Protein AF-A0A9N9P3X0-F1 (afdb_monomer_lite)

Radius of gyration: 49.64 Å; chains: 1; bounding box: 92×34×160 Å

Sequence (217 aa):
MTPPRKKYIFHVARTWDGKFKCPRCHFCFSKYDKLEKHVQEIHIVTKRGLSFRRQALYEKDRDNVSFKVKICSELDDITRKLKSAEEKYLPLLERGLPVSNDFRRCFNSILELKQSFEGFNQRQINQTESILYGKVATVKERAAAIIKSLQDEVTKLSIEIINNNKMIELLKKDHEALLENNDDYYVKRCRSLQRANYVLKQRNLELNEEIEDHTKQ

Secondary structure (DSSP, 8-state):
-PPP-------PPBPTTSPEEPSSSS-EESSHHHHHHHIIIIIIHHHHHHHHHHHHHHHHHHH-S-HHHHHHHHHHHHHHHHHHHHHHHHHHHTTT-THHHHHHHHHHHHHHHHHHHHHHHHHHHHHHHHHHHHHHHHHHHHHHHHHHHHHHHHHHHHHHHHHHHHHHHHHHHHHHHHHHHHHHHHHHHHHHHHHHHHHHHHHHHHHHHHHHHHHT-

Structure (mmCIF, N/CA/C/O backbone):
data_AF-A0A9N9P3X0-F1
#
_entry.id   AF-A0A9N9P3X0-F1
#
loop_
_atom_site.group_PDB
_atom_site.id
_atom_site.type_symbol
_atom_site.label_atom_id
_atom_site.label_alt_id
_atom_site.label_comp_id
_atom_site.label_asym_id
_atom_site.label_entity_id
_atom_site.label_seq_id
_atom_site.pdbx_PDB_ins_code
_atom_site.Cartn_x
_atom_site.Cartn_y
_atom_site.Cartn_z
_atom_site.occupancy
_atom_site.B_iso_or_equiv
_atom_site.auth_seq_id
_atom_site.auth_comp_id
_atom_site.auth_asym_id
_atom_site.auth_atom_id
_atom_site.pdbx_PDB_model_num
ATOM 1 N N . MET A 1 1 ? -43.835 -1.693 -6.797 1.00 35.72 1 MET A N 1
ATOM 2 C CA . MET A 1 1 ? -43.933 -0.397 -7.504 1.00 35.72 1 MET A CA 1
ATOM 3 C C . MET A 1 1 ? -42.562 0.264 -7.522 1.00 35.72 1 MET A C 1
ATOM 5 O O . MET A 1 1 ? -42.030 0.575 -6.464 1.00 35.72 1 MET A O 1
ATOM 9 N N . THR A 1 2 ? -41.949 0.413 -8.695 1.00 32.59 2 THR A N 1
ATOM 10 C CA . THR A 1 2 ? -40.705 1.180 -8.870 1.00 32.59 2 THR A CA 1
ATOM 11 C C . THR A 1 2 ? -41.005 2.677 -8.706 1.00 32.59 2 THR A C 1
ATOM 13 O O . THR A 1 2 ? -41.979 3.157 -9.286 1.00 32.59 2 THR A O 1
ATOM 16 N N . PRO A 1 3 ? -40.232 3.437 -7.906 1.00 37.53 3 PRO A N 1
ATOM 17 C CA . PRO A 1 3 ? -40.537 4.843 -7.663 1.00 37.53 3 PRO A CA 1
ATOM 18 C C . PRO A 1 3 ? -40.283 5.685 -8.927 1.00 37.53 3 PRO A C 1
ATOM 20 O O . PRO A 1 3 ? -39.370 5.371 -9.700 1.00 37.53 3 PRO A O 1
ATOM 23 N N . PRO A 1 4 ? -41.057 6.766 -9.147 1.00 37.41 4 PRO A N 1
ATOM 24 C CA . PRO A 1 4 ? -40.994 7.544 -10.376 1.00 37.41 4 PRO A CA 1
ATOM 25 C C . PRO A 1 4 ? -39.643 8.260 -10.474 1.00 37.41 4 PRO A C 1
ATOM 27 O O . PRO A 1 4 ? -39.255 9.029 -9.589 1.00 37.41 4 PRO A O 1
ATOM 30 N N . ARG A 1 5 ? -38.909 8.004 -11.563 1.00 42.81 5 ARG A N 1
ATOM 31 C CA . ARG A 1 5 ? -37.641 8.677 -11.866 1.00 42.81 5 ARG A CA 1
ATOM 32 C C . ARG A 1 5 ? -37.932 10.131 -12.246 1.00 42.81 5 ARG A C 1
ATOM 34 O O . ARG A 1 5 ? -38.232 10.424 -13.399 1.00 42.81 5 ARG A O 1
ATOM 41 N N . LYS A 1 6 ? -37.852 11.055 -11.282 1.00 48.88 6 LYS A N 1
ATOM 42 C CA . LYS A 1 6 ? -37.780 12.493 -11.588 1.00 48.88 6 LYS A CA 1
ATOM 43 C C . LYS A 1 6 ? -36.542 12.720 -12.464 1.00 48.88 6 LYS A C 1
ATOM 45 O O . LYS A 1 6 ? -35.438 12.385 -12.044 1.00 48.88 6 LYS A O 1
ATOM 50 N N . LYS A 1 7 ? -36.720 13.252 -13.679 1.00 48.47 7 LYS A N 1
ATOM 51 C CA . LYS A 1 7 ? -35.607 13.695 -14.533 1.00 48.47 7 LYS A CA 1
ATOM 52 C C . LYS A 1 7 ? -34.940 14.882 -13.841 1.00 48.47 7 LYS A C 1
ATOM 54 O O . LYS A 1 7 ? -35.505 15.972 -13.797 1.00 48.47 7 LYS A O 1
ATOM 59 N N . TYR A 1 8 ? -33.782 14.655 -13.233 1.00 53.22 8 TYR A N 1
ATOM 60 C CA . TYR A 1 8 ? -33.020 15.715 -12.587 1.00 53.22 8 TYR A CA 1
ATOM 61 C C . TYR A 1 8 ? -32.202 16.449 -13.648 1.00 53.22 8 TYR A C 1
ATOM 63 O O . TYR A 1 8 ? -31.147 15.980 -14.063 1.00 53.22 8 TYR A O 1
ATOM 71 N N . ILE A 1 9 ? -32.700 17.598 -14.099 1.00 52.19 9 ILE A N 1
ATOM 72 C CA . ILE A 1 9 ? -31.957 18.477 -15.001 1.00 52.19 9 ILE A CA 1
ATOM 73 C C . ILE A 1 9 ? -30.977 19.279 -14.137 1.00 52.19 9 ILE A C 1
ATOM 75 O O . ILE A 1 9 ? -31.380 20.178 -13.402 1.00 52.19 9 ILE A O 1
ATOM 79 N N . PHE A 1 10 ? -29.693 18.924 -14.177 1.00 61.44 10 PHE A N 1
ATOM 80 C CA . PHE A 1 10 ? -28.624 19.723 -13.574 1.00 61.44 10 PHE A CA 1
ATOM 81 C C . PHE A 1 10 ? -27.938 20.555 -14.665 1.00 61.44 10 PHE A C 1
ATOM 83 O O . PHE A 1 10 ? -27.620 20.022 -15.728 1.00 61.44 10 PHE A O 1
ATOM 90 N N . HIS A 1 11 ? -27.663 21.837 -14.401 1.00 59.91 11 HIS A N 1
ATOM 91 C CA . HIS A 1 11 ? -26.747 22.620 -15.234 1.00 59.91 11 HIS A CA 1
ATOM 92 C C . HIS A 1 11 ? -25.330 22.059 -15.064 1.00 59.91 11 HIS A C 1
ATOM 94 O O . HIS A 1 11 ? -24.771 22.095 -13.967 1.00 59.91 11 HIS A O 1
ATOM 100 N N . VAL A 1 12 ? -24.767 21.491 -16.133 1.00 68.56 12 VAL A N 1
ATOM 101 C CA . VAL A 1 12 ? -23.452 20.842 -16.097 1.00 68.56 12 VAL A CA 1
ATOM 102 C C . VAL A 1 12 ? -22.396 21.773 -16.674 1.00 68.56 12 VAL A C 1
ATOM 104 O O . VAL A 1 12 ? -22.431 22.103 -17.857 1.00 68.56 12 VAL A O 1
ATOM 107 N N . ALA A 1 13 ? -21.436 22.162 -15.838 1.00 74.56 13 ALA A N 1
ATOM 108 C CA . ALA A 1 13 ? -20.254 22.887 -16.278 1.00 74.56 13 ALA A CA 1
ATOM 109 C C . ALA A 1 13 ? -19.302 21.946 -17.036 1.00 74.56 13 ALA A C 1
ATOM 111 O O . ALA A 1 13 ? -19.093 20.795 -16.631 1.00 74.56 13 ALA A O 1
ATOM 112 N N . ARG A 1 14 ? -18.709 22.442 -18.126 1.00 78.06 14 ARG A N 1
ATOM 113 C CA . ARG A 1 14 ? -17.641 21.743 -18.847 1.00 78.06 14 ARG A CA 1
ATOM 114 C C . ARG A 1 14 ? -16.274 22.242 -18.400 1.00 78.06 14 ARG A C 1
ATOM 116 O O . ARG A 1 14 ? -16.100 23.421 -18.103 1.00 78.06 14 ARG A O 1
ATOM 123 N N . THR A 1 15 ? -15.316 21.331 -18.328 1.00 79.56 15 THR A N 1
ATOM 124 C CA . THR A 1 15 ? -13.901 21.669 -18.168 1.00 79.56 15 THR A CA 1
ATOM 125 C C . THR A 1 15 ? -13.324 22.180 -19.490 1.00 79.56 15 THR A C 1
ATOM 127 O O . THR A 1 15 ? -13.930 22.025 -20.551 1.00 79.56 15 THR A O 1
ATOM 130 N N . TRP A 1 16 ? -12.140 22.792 -19.426 1.00 77.50 16 TRP A N 1
ATOM 131 C CA . TRP A 1 16 ? -11.465 23.382 -20.587 1.00 77.50 16 TRP A CA 1
ATOM 132 C C . TRP A 1 16 ? -11.098 22.330 -21.648 1.00 77.50 16 TRP A C 1
ATOM 134 O O . TRP A 1 16 ? -11.030 22.647 -22.827 1.00 77.50 16 TRP A O 1
ATOM 144 N N . ASP A 1 17 ? -10.952 21.063 -21.246 1.00 81.75 17 ASP A N 1
ATOM 145 C CA . ASP A 1 17 ? -10.742 19.902 -22.121 1.00 81.75 17 ASP A CA 1
ATOM 146 C C . ASP A 1 17 ? -12.056 19.235 -22.590 1.00 81.75 17 ASP A C 1
ATOM 148 O O . ASP A 1 17 ? -12.050 18.109 -23.086 1.00 81.75 17 ASP A O 1
ATOM 152 N N . GLY A 1 18 ? -13.204 19.900 -22.415 1.00 82.88 18 GLY A N 1
ATOM 153 C CA . GLY A 1 18 ? -14.501 19.455 -22.931 1.00 82.88 18 GLY A CA 1
ATOM 154 C C . GLY A 1 18 ? -15.190 18.339 -22.134 1.00 82.88 18 GLY A C 1
ATOM 155 O O . GLY A 1 18 ? -16.250 17.868 -22.554 1.00 82.88 18 GLY A O 1
ATOM 156 N N . LYS A 1 19 ? -14.648 17.922 -20.982 1.00 88.25 19 LYS A N 1
ATOM 157 C CA . LYS A 1 19 ? -15.273 16.915 -20.104 1.00 88.25 19 LYS A CA 1
ATOM 158 C C . LYS A 1 19 ? -16.396 17.523 -19.257 1.00 88.25 19 LYS A C 1
ATOM 160 O O . LYS A 1 19 ? -16.421 18.712 -18.951 1.00 88.25 19 LYS A O 1
ATOM 165 N N . PHE A 1 20 ? -17.347 16.687 -18.850 1.00 85.50 20 PHE A N 1
ATOM 166 C CA . PHE A 1 20 ? -18.459 17.061 -17.976 1.00 85.50 20 PHE A CA 1
ATOM 167 C C . PHE A 1 20 ? -18.024 16.994 -16.508 1.00 85.50 20 PHE A C 1
ATOM 169 O O . PHE A 1 20 ? -17.644 15.924 -16.025 1.00 85.50 20 PHE A O 1
ATOM 176 N N . LYS A 1 21 ? -18.095 18.113 -15.781 1.00 85.56 21 LYS A N 1
ATOM 177 C CA . LYS A 1 21 ? -17.701 18.185 -14.368 1.00 85.56 21 LYS A CA 1
ATOM 178 C C . LYS A 1 21 ? -18.886 17.910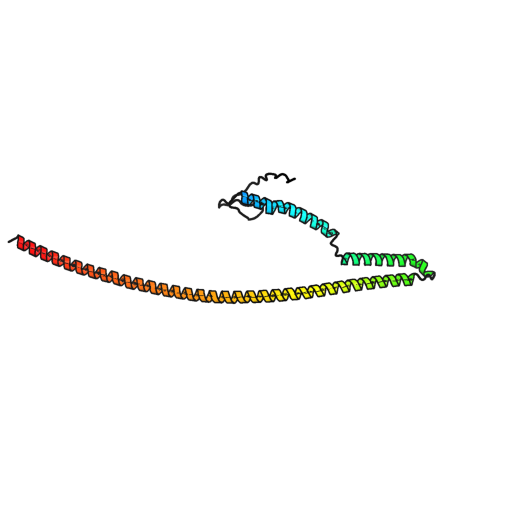 -13.449 1.00 85.56 21 LYS A C 1
ATOM 180 O O . LYS A 1 21 ? -19.974 18.453 -13.646 1.00 85.56 21 LYS A O 1
ATOM 185 N N . CYS A 1 22 ? -18.673 17.104 -12.410 1.00 84.56 22 CYS A N 1
ATOM 186 C CA . CYS A 1 22 ? -19.684 16.930 -11.376 1.00 84.56 22 CYS A CA 1
ATOM 187 C C . CYS A 1 22 ? -19.853 18.218 -10.552 1.00 84.56 22 CYS A C 1
ATOM 189 O O . CYS A 1 22 ? -18.864 18.776 -10.083 1.00 84.56 22 CYS A O 1
ATOM 191 N N . PRO A 1 23 ? -21.089 18.689 -10.302 1.00 78.06 23 PRO A N 1
ATOM 192 C CA . PRO A 1 23 ? -21.313 19.904 -9.518 1.00 78.06 23 PRO A CA 1
ATOM 193 C C . PRO A 1 23 ? -21.064 19.724 -8.011 1.00 78.06 23 PRO A C 1
ATOM 195 O O . PRO A 1 23 ? -21.063 20.706 -7.277 1.00 78.06 23 PRO A O 1
ATOM 198 N N . ARG A 1 24 ? -20.902 18.485 -7.521 1.00 74.25 24 ARG A N 1
ATOM 199 C CA . ARG A 1 24 ? -20.777 18.177 -6.082 1.00 74.25 24 ARG A CA 1
ATOM 200 C C . ARG A 1 24 ? -19.438 17.569 -5.670 1.00 74.25 24 ARG A C 1
ATOM 202 O O . ARG A 1 24 ? -19.215 17.379 -4.478 1.00 74.25 24 ARG A O 1
ATOM 209 N N . CYS A 1 25 ? -18.561 17.249 -6.615 1.00 81.88 25 CYS A N 1
ATOM 210 C CA . CYS A 1 25 ? -17.250 16.672 -6.335 1.00 81.88 25 CYS A CA 1
ATOM 211 C C . CYS A 1 25 ? -16.258 17.019 -7.456 1.00 81.88 25 CYS A C 1
ATOM 213 O O . CYS A 1 25 ? -16.619 17.630 -8.458 1.00 81.88 25 CYS A O 1
ATOM 215 N N . HIS A 1 26 ? -14.994 16.634 -7.293 1.00 83.44 26 HIS A N 1
ATOM 216 C CA . HIS A 1 26 ? -13.929 16.953 -8.248 1.00 83.44 26 HIS A CA 1
ATOM 217 C C . HIS A 1 26 ? -13.884 16.017 -9.473 1.00 83.44 26 HIS A C 1
ATOM 219 O O . HIS A 1 26 ? -13.074 16.233 -10.373 1.00 83.44 26 HIS A O 1
ATOM 225 N N . PHE A 1 27 ? -14.747 14.997 -9.546 1.00 82.88 27 PHE A N 1
ATOM 226 C CA . PHE A 1 27 ? -14.752 14.043 -10.656 1.00 82.88 27 PHE A CA 1
ATOM 227 C C . PHE A 1 27 ? -15.268 14.662 -11.963 1.00 82.88 27 PHE A C 1
ATOM 229 O O . PHE A 1 27 ? -16.249 15.413 -11.985 1.00 82.88 27 PHE A O 1
ATOM 236 N N . CYS A 1 28 ?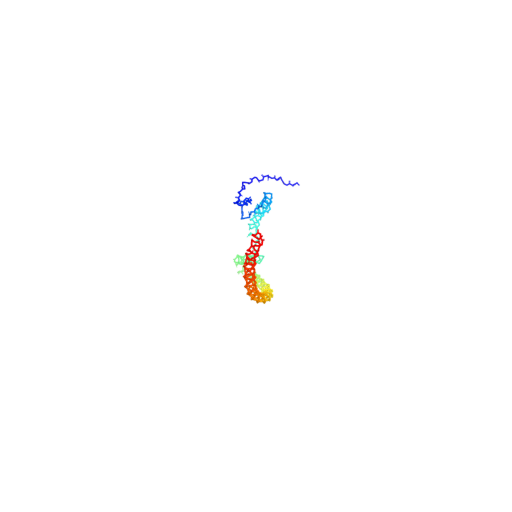 -14.611 14.294 -13.064 1.00 89.50 28 CYS A N 1
ATOM 237 C CA . CYS A 1 28 ? -14.936 14.722 -14.423 1.00 89.50 28 CYS A CA 1
ATOM 238 C C . CYS A 1 28 ? -15.144 13.501 -15.329 1.00 89.50 28 CYS A C 1
ATOM 240 O O . CYS A 1 28 ? -14.458 12.489 -15.189 1.00 89.50 28 CYS A O 1
ATOM 242 N N . PHE A 1 29 ? -16.076 13.600 -16.275 1.00 87.94 29 PHE A N 1
ATOM 243 C CA . PHE A 1 29 ? -16.524 12.481 -17.101 1.00 87.94 29 PHE A CA 1
ATOM 244 C C . PHE A 1 29 ? -16.497 12.839 -18.584 1.00 87.94 29 PHE A C 1
ATOM 246 O O . PHE A 1 29 ? -16.873 13.937 -18.980 1.00 87.94 29 PHE A O 1
ATOM 253 N N . SER A 1 30 ? -16.108 11.886 -19.430 1.00 88.62 30 SER A N 1
ATOM 254 C CA . SER A 1 30 ? -16.072 12.081 -20.885 1.00 88.62 30 SER A CA 1
ATOM 255 C C . SER A 1 30 ? -17.453 12.075 -21.553 1.00 88.62 30 SER A C 1
ATOM 257 O O . SER A 1 30 ? -17.584 12.551 -22.674 1.00 88.62 30 SER A O 1
ATOM 259 N N . LYS A 1 31 ? -18.494 11.551 -20.889 1.00 86.62 31 LYS A N 1
ATOM 260 C CA . LYS A 1 31 ? -19.875 11.499 -21.401 1.00 86.62 31 LYS A CA 1
ATOM 261 C C . LYS A 1 31 ? -20.870 11.913 -20.319 1.00 86.62 31 LYS A C 1
ATOM 263 O O . LYS A 1 31 ? -20.660 11.588 -19.149 1.00 86.62 31 LYS A O 1
ATOM 268 N N . TYR A 1 32 ? -21.963 12.560 -20.726 1.00 84.44 32 TYR A N 1
ATOM 269 C CA . TYR A 1 32 ? -23.021 13.021 -19.823 1.00 84.44 32 TYR A CA 1
ATOM 270 C C . TYR A 1 32 ? -23.653 11.866 -19.031 1.00 84.44 32 TYR A C 1
ATOM 272 O O . TYR A 1 32 ? -23.723 11.946 -17.811 1.00 84.44 32 TYR A O 1
ATOM 280 N N . ASP A 1 33 ? -23.982 10.746 -19.681 1.00 82.12 33 ASP A N 1
ATOM 281 C CA . ASP A 1 33 ? -24.625 9.593 -19.023 1.00 82.12 33 ASP A CA 1
ATOM 282 C C . ASP A 1 33 ? -23.793 9.015 -17.869 1.00 82.12 33 ASP A C 1
ATOM 284 O O . ASP A 1 33 ? -24.328 8.518 -16.878 1.00 82.12 33 ASP A O 1
ATOM 288 N N . LYS A 1 34 ? -22.457 9.084 -17.974 1.00 84.62 34 LYS A N 1
ATOM 289 C CA . LYS A 1 34 ? -21.551 8.638 -16.906 1.00 84.62 34 LYS A CA 1
ATOM 290 C C . LYS A 1 34 ? -21.582 9.591 -15.713 1.00 84.62 34 LYS A C 1
ATOM 292 O O . LYS A 1 34 ? -21.582 9.131 -14.574 1.00 84.62 34 LYS A O 1
ATOM 297 N N . LEU A 1 35 ? -21.641 10.897 -15.974 1.00 83.50 35 LEU A N 1
ATOM 298 C CA . LEU A 1 35 ? -21.842 11.894 -14.930 1.00 83.50 35 LEU A CA 1
ATOM 299 C C . LEU A 1 35 ? -23.218 11.721 -14.269 1.00 83.50 35 LEU A C 1
ATOM 301 O O . LEU A 1 35 ? -23.311 11.765 -13.045 1.00 83.50 35 LEU A O 1
ATOM 305 N N . GLU A 1 36 ? -24.275 11.502 -15.053 1.00 81.00 36 GLU A N 1
ATOM 306 C CA . GLU A 1 36 ? -25.628 11.319 -14.527 1.00 81.00 36 GLU A CA 1
ATOM 307 C C . GLU A 1 36 ? -25.702 10.101 -13.595 1.00 81.00 36 GLU A C 1
ATOM 309 O O . GLU A 1 36 ? -26.172 10.230 -12.461 1.00 81.00 36 GLU A O 1
ATOM 314 N N . LYS A 1 37 ? -25.155 8.952 -14.017 1.00 80.88 37 LYS A N 1
ATOM 315 C CA . LYS A 1 37 ? -25.049 7.757 -13.163 1.00 80.88 37 LYS A CA 1
ATOM 316 C C . LYS A 1 37 ? -24.260 8.031 -11.888 1.00 80.88 37 LYS A C 1
ATOM 318 O O . LYS A 1 37 ? -24.746 7.725 -10.805 1.00 80.88 37 LYS A O 1
ATOM 323 N N . HIS A 1 38 ? -23.102 8.685 -11.990 1.00 82.94 38 HIS A N 1
ATOM 324 C CA . HIS A 1 38 ? -22.306 9.063 -10.822 1.00 82.94 38 HIS A CA 1
ATOM 325 C C . HIS A 1 38 ? -23.102 9.933 -9.838 1.00 82.94 38 HIS A C 1
ATOM 327 O O . HIS A 1 38 ? -23.104 9.671 -8.638 1.00 82.94 38 HIS A O 1
ATOM 333 N N . VAL A 1 39 ? -23.818 10.951 -10.318 1.00 78.12 39 VAL A N 1
ATOM 334 C CA . VAL A 1 39 ? -24.628 11.814 -9.447 1.00 78.12 39 VAL A CA 1
ATOM 335 C C . VAL A 1 39 ? -25.766 11.021 -8.800 1.00 78.12 39 VAL A C 1
ATOM 337 O O . VAL A 1 39 ? -26.011 11.180 -7.600 1.00 78.12 39 VAL A O 1
ATOM 340 N N . GLN A 1 40 ? -26.436 10.145 -9.550 1.00 75.06 40 GLN A N 1
ATOM 341 C CA . GLN A 1 40 ? -27.502 9.295 -9.019 1.00 75.06 40 GLN A CA 1
ATOM 342 C C . GLN A 1 40 ? -26.975 8.332 -7.942 1.00 75.06 40 GLN A C 1
ATOM 344 O O . GLN A 1 40 ? -27.509 8.305 -6.833 1.00 75.06 40 GLN A O 1
ATOM 349 N N . GLU A 1 41 ? -25.891 7.616 -8.214 1.00 72.75 41 GLU A N 1
ATOM 350 C CA . GLU A 1 41 ? -25.348 6.567 -7.343 1.00 72.75 41 GLU A CA 1
ATOM 351 C C . GLU A 1 41 ? -24.547 7.113 -6.154 1.00 72.75 41 GLU A C 1
ATOM 353 O O . GLU A 1 41 ? -24.623 6.572 -5.058 1.00 72.75 41 GLU A O 1
ATOM 358 N N . ILE A 1 42 ? -23.806 8.208 -6.329 1.00 74.31 42 ILE A N 1
ATOM 359 C CA . ILE A 1 42 ? -22.871 8.717 -5.311 1.00 74.31 42 ILE A CA 1
ATOM 360 C C . ILE A 1 42 ? -23.425 9.919 -4.551 1.00 74.31 42 ILE A C 1
ATOM 362 O O . ILE A 1 42 ? -22.970 10.209 -3.445 1.00 74.31 42 ILE A O 1
ATOM 366 N N . HIS A 1 43 ? -24.412 10.641 -5.081 1.00 73.62 43 HIS A N 1
ATOM 367 C CA . HIS A 1 43 ? -24.929 11.846 -4.422 1.00 73.62 43 HIS A CA 1
ATOM 368 C C . HIS A 1 43 ? -26.424 11.804 -4.122 1.00 73.62 43 HIS A C 1
ATOM 370 O O . HIS A 1 43 ? -26.853 12.448 -3.162 1.00 73.62 43 HIS A O 1
ATOM 376 N N . ILE A 1 44 ? -27.226 11.074 -4.901 1.00 66.06 44 ILE A N 1
ATOM 377 C CA . ILE A 1 44 ? -28.665 10.925 -4.640 1.00 66.06 44 ILE A CA 1
ATOM 378 C C . ILE A 1 44 ? -28.912 9.733 -3.714 1.00 66.06 44 ILE A C 1
ATOM 380 O O . ILE A 1 44 ? -29.541 9.914 -2.666 1.00 66.06 44 ILE A O 1
ATOM 384 N N . VAL A 1 45 ? -28.351 8.559 -4.023 1.00 59.44 45 VAL A N 1
ATOM 385 C CA . VAL A 1 45 ? -28.377 7.397 -3.113 1.00 59.44 45 VAL A CA 1
ATOM 386 C C . VAL A 1 45 ? -27.701 7.754 -1.789 1.00 59.44 45 VAL A C 1
ATOM 388 O O . VAL A 1 45 ? -28.253 7.480 -0.727 1.00 59.44 45 VAL A O 1
ATOM 391 N N . THR A 1 46 ? -26.596 8.498 -1.828 1.00 55.44 46 THR A N 1
ATOM 392 C CA . THR A 1 46 ? -25.895 8.954 -0.619 1.00 55.44 46 THR A CA 1
ATOM 393 C C . THR A 1 46 ? -26.629 10.074 0.116 1.00 55.44 46 THR A C 1
ATOM 395 O O . THR A 1 46 ? -26.476 10.163 1.321 1.00 55.44 46 THR A O 1
ATOM 398 N N . LYS A 1 47 ? -27.504 10.885 -0.507 1.00 53.06 47 LYS A N 1
ATOM 399 C CA . LYS A 1 47 ? -28.379 11.812 0.252 1.00 53.06 47 LYS A CA 1
ATOM 400 C C . LYS A 1 47 ? -29.431 11.061 1.075 1.00 53.06 47 LYS A C 1
ATOM 402 O O . LYS A 1 47 ? -29.673 11.452 2.213 1.00 53.06 47 LYS A O 1
ATOM 407 N N . ARG A 1 48 ? -30.006 9.974 0.537 1.00 48.19 48 ARG A N 1
ATOM 408 C CA . ARG A 1 48 ? -30.863 9.056 1.313 1.00 48.19 48 ARG A CA 1
ATOM 409 C C . ARG A 1 48 ? -30.050 8.271 2.348 1.00 48.19 48 ARG A C 1
ATOM 411 O O . ARG A 1 48 ? -30.465 8.163 3.494 1.00 48.19 48 ARG A O 1
ATOM 418 N N . GLY A 1 49 ? -28.850 7.817 1.995 1.00 47.56 49 GLY A N 1
ATOM 419 C CA . GLY A 1 49 ? -27.914 7.193 2.936 1.00 47.56 49 GLY A CA 1
ATOM 420 C C . GLY A 1 49 ? -27.480 8.129 4.072 1.00 47.56 49 GLY A C 1
ATOM 421 O O . GLY A 1 49 ? -27.344 7.689 5.207 1.00 47.56 49 GLY A O 1
ATOM 422 N N . LEU A 1 50 ? -27.335 9.431 3.805 1.00 50.03 50 LEU A N 1
ATOM 423 C CA . LEU A 1 50 ? -27.008 10.467 4.790 1.00 50.03 50 LEU A CA 1
ATOM 424 C C . LEU A 1 50 ? -28.208 10.850 5.665 1.00 50.03 50 LEU A C 1
ATOM 426 O O . LEU A 1 50 ? -28.001 11.137 6.843 1.00 50.03 50 LEU A O 1
ATOM 430 N N . SER A 1 51 ? -29.444 10.819 5.149 1.00 49.12 51 SER A N 1
ATOM 431 C CA . SER A 1 51 ? -30.639 10.986 5.991 1.00 49.12 51 SER A CA 1
ATOM 432 C C . SER A 1 51 ? -30.826 9.796 6.934 1.00 49.12 51 SER A C 1
ATOM 434 O O . SER A 1 51 ? -31.041 10.018 8.119 1.00 49.12 51 SER A O 1
ATOM 436 N N . PHE A 1 52 ? -30.607 8.560 6.464 1.00 45.81 52 PHE A N 1
ATOM 437 C CA . PHE A 1 52 ? -30.587 7.379 7.338 1.00 45.81 52 PHE A CA 1
ATOM 438 C C . PHE A 1 52 ? -29.414 7.405 8.329 1.00 45.81 52 PHE A C 1
ATOM 440 O O . PHE A 1 52 ? -29.586 7.000 9.471 1.00 45.81 52 PHE A O 1
ATOM 447 N N . ARG A 1 53 ? -28.244 7.950 7.954 1.00 45.66 53 ARG A N 1
ATOM 448 C CA . ARG A 1 53 ? -27.116 8.138 8.887 1.00 45.66 53 ARG A CA 1
ATOM 449 C C . ARG A 1 53 ? -27.418 9.158 9.980 1.00 45.66 53 ARG A C 1
ATOM 451 O O . ARG A 1 53 ? -27.060 8.910 11.121 1.00 45.66 53 ARG A O 1
ATOM 458 N N . ARG A 1 54 ? -28.065 10.286 9.664 1.00 44.22 54 ARG A N 1
ATOM 459 C CA . ARG A 1 54 ? -28.462 11.272 10.688 1.00 44.22 54 ARG A CA 1
ATOM 460 C C . ARG A 1 54 ? -29.546 10.727 11.610 1.00 44.22 54 ARG A C 1
ATOM 462 O O . ARG A 1 54 ? -29.437 10.917 12.811 1.00 44.22 54 ARG A O 1
ATOM 469 N N . GLN A 1 55 ? -30.537 10.018 11.077 1.00 42.31 55 GLN A N 1
ATOM 470 C CA . GLN A 1 55 ? -31.601 9.426 11.893 1.00 42.31 55 GLN A CA 1
ATOM 471 C C . GLN A 1 55 ? -31.058 8.302 12.793 1.00 42.31 55 GLN A C 1
ATOM 473 O O . GLN A 1 55 ? -31.316 8.301 13.989 1.00 42.31 55 GLN A O 1
ATOM 478 N N . ALA A 1 56 ? -30.159 7.459 12.270 1.00 44.25 56 ALA A N 1
ATOM 479 C CA . ALA A 1 56 ? -29.472 6.431 13.052 1.00 44.25 56 ALA A CA 1
ATOM 480 C C . ALA A 1 56 ? -28.445 6.977 14.062 1.00 44.25 56 ALA A C 1
ATOM 482 O O . ALA A 1 56 ? -28.087 6.257 14.987 1.00 44.25 56 ALA A O 1
ATOM 483 N N . LEU A 1 57 ? -27.943 8.206 13.894 1.00 47.12 57 LEU A N 1
ATOM 484 C CA . LEU A 1 57 ? -27.069 8.864 14.874 1.00 47.12 57 LEU A CA 1
ATOM 485 C C . LEU A 1 57 ? -27.882 9.524 16.000 1.00 47.12 57 LEU A C 1
ATOM 487 O O . LEU A 1 57 ? -27.486 9.421 17.151 1.00 47.12 57 LEU A O 1
ATOM 491 N N . TYR A 1 58 ? -29.048 10.111 15.705 1.00 45.34 58 TYR A N 1
ATOM 492 C CA . TYR A 1 58 ? -29.917 10.705 16.733 1.00 45.34 58 TYR A CA 1
ATOM 493 C C . TYR A 1 58 ? -30.754 9.678 17.520 1.00 45.34 58 TYR A C 1
ATOM 495 O O . TYR A 1 58 ? -31.077 9.932 18.677 1.00 45.34 58 TYR A O 1
ATOM 503 N N . GLU A 1 59 ? -31.080 8.516 16.941 1.00 42.00 59 GLU A N 1
ATOM 504 C CA . GLU A 1 59 ? -31.766 7.424 17.658 1.00 42.00 59 GLU A CA 1
ATOM 505 C C . GLU A 1 59 ? -30.798 6.524 18.440 1.00 42.00 59 GLU A C 1
ATOM 507 O O . GLU A 1 59 ? -31.186 5.950 19.454 1.00 42.00 59 GLU A O 1
ATOM 512 N N . LYS A 1 60 ? -29.518 6.443 18.045 1.00 44.78 60 LYS A N 1
ATOM 513 C CA . LYS A 1 60 ? -28.526 5.666 18.801 1.00 44.78 60 LYS A CA 1
ATOM 514 C C . LYS A 1 60 ? -28.140 6.302 20.126 1.00 44.78 60 LYS A C 1
ATOM 516 O O . LYS A 1 60 ? -27.872 5.555 21.051 1.00 44.78 60 LYS A O 1
ATOM 521 N N . ASP A 1 61 ? -28.146 7.623 20.266 1.00 42.78 61 ASP A N 1
ATOM 522 C CA . ASP A 1 61 ? -27.611 8.271 21.474 1.00 42.78 61 ASP A CA 1
ATOM 523 C C . ASP A 1 61 ? -28.548 8.240 22.697 1.00 42.78 61 ASP A C 1
ATOM 525 O O . ASP A 1 61 ? -28.090 8.500 23.808 1.00 42.78 61 ASP A O 1
ATOM 529 N N . ARG A 1 62 ? -29.831 7.866 22.548 1.00 45.69 62 ARG A N 1
ATOM 530 C CA . ARG A 1 62 ? -30.722 7.634 23.707 1.00 45.69 62 ARG A CA 1
ATOM 531 C C . ARG A 1 62 ? -30.650 6.213 24.270 1.00 45.69 62 ARG A C 1
ATOM 533 O O . ARG A 1 62 ? -30.867 6.052 25.466 1.00 45.69 62 ARG A O 1
ATOM 540 N N . ASP A 1 63 ? -30.264 5.232 23.451 1.00 48.69 63 ASP A N 1
ATOM 541 C CA . ASP A 1 63 ? -30.141 3.819 23.846 1.00 48.69 63 ASP A CA 1
ATOM 542 C C . ASP A 1 63 ? -28.683 3.303 23.871 1.00 48.69 63 ASP A C 1
ATOM 544 O O . ASP A 1 63 ? -28.436 2.177 24.298 1.00 48.69 63 ASP A O 1
ATOM 548 N N . ASN A 1 64 ? -27.685 4.113 23.481 1.00 48.16 64 ASN A N 1
ATOM 549 C CA . ASN A 1 64 ? -26.250 3.760 23.517 1.00 48.16 64 ASN A CA 1
ATOM 550 C C . ASN A 1 64 ? -25.598 3.895 24.895 1.00 48.16 64 ASN A C 1
ATOM 552 O O . ASN A 1 64 ? -24.369 3.849 25.021 1.00 48.16 64 ASN A O 1
ATOM 556 N N . VAL A 1 65 ? -26.384 4.060 25.952 1.00 55.16 65 VAL A N 1
ATOM 557 C CA . VAL A 1 65 ? -25.843 3.878 27.291 1.00 55.16 65 VAL A CA 1
ATOM 558 C C . VAL A 1 65 ? -25.486 2.397 27.395 1.00 55.16 65 VAL A C 1
ATOM 560 O O . VAL A 1 65 ? -26.370 1.545 27.436 1.00 55.16 65 VAL A O 1
ATOM 563 N N . SER A 1 66 ? -24.182 2.095 27.338 1.00 68.94 66 SER A N 1
ATOM 564 C CA . SER A 1 66 ? -23.636 0.735 27.419 1.00 68.94 66 SER A CA 1
ATOM 565 C C . SER A 1 66 ? -24.418 -0.079 28.447 1.00 68.94 66 SER A C 1
ATOM 567 O O . SER A 1 66 ? -24.695 0.427 29.534 1.00 68.94 66 SER A O 1
ATOM 569 N N . PHE A 1 67 ? -24.753 -1.335 28.130 1.00 68.69 67 PHE A N 1
ATOM 570 C CA . PHE A 1 67 ? -25.458 -2.245 29.044 1.00 68.69 67 PHE A CA 1
ATOM 571 C C . PHE A 1 67 ? -24.874 -2.201 30.468 1.00 68.69 67 PHE A C 1
ATOM 573 O O . PHE A 1 67 ? -25.615 -2.225 31.445 1.00 68.69 67 PHE A O 1
ATOM 580 N N . LYS A 1 68 ? -23.551 -2.007 30.587 1.00 68.12 68 LYS A N 1
ATOM 581 C CA . LYS A 1 68 ? -22.861 -1.758 31.857 1.00 68.12 68 LYS A CA 1
ATOM 582 C C . LYS A 1 68 ? -23.341 -0.498 32.572 1.00 68.12 68 LYS A C 1
ATOM 584 O O . LYS A 1 68 ? -23.672 -0.561 33.746 1.00 68.12 68 LYS A O 1
ATOM 589 N N . VAL A 1 69 ? -23.347 0.643 31.888 1.00 72.62 69 VAL A N 1
ATOM 590 C CA . VAL A 1 69 ? -23.783 1.922 32.464 1.00 72.62 69 VAL A CA 1
ATOM 591 C C . VAL A 1 69 ? -25.255 1.841 32.868 1.00 72.62 69 VAL A C 1
ATOM 593 O O . VAL A 1 69 ? -25.610 2.341 33.930 1.00 72.62 69 VAL A O 1
ATOM 596 N N . LYS A 1 70 ? -26.079 1.122 32.095 1.00 80.00 70 LYS A N 1
ATOM 597 C CA . LYS A 1 70 ? -27.480 0.860 32.438 1.00 80.00 70 LYS A CA 1
ATOM 598 C C . LYS A 1 70 ? -27.613 0.034 33.725 1.00 80.00 70 LYS A C 1
ATOM 600 O O . LYS A 1 70 ? -28.219 0.515 34.676 1.00 80.00 70 LYS A O 1
ATOM 605 N N . ILE A 1 71 ? -26.959 -1.127 33.812 1.00 78.69 71 ILE A N 1
ATOM 606 C CA . ILE A 1 71 ? -26.958 -1.979 35.019 1.00 78.69 71 ILE A CA 1
ATOM 607 C C . ILE A 1 71 ? -26.402 -1.226 36.239 1.00 78.69 71 ILE A C 1
ATOM 609 O O . ILE A 1 71 ? -26.999 -1.261 37.310 1.00 78.69 71 ILE A O 1
ATOM 613 N N . CYS A 1 72 ? -25.286 -0.504 36.098 1.00 76.88 72 CYS A N 1
ATOM 614 C CA . CYS A 1 72 ? -24.717 0.278 37.198 1.00 76.88 72 CYS A CA 1
ATOM 615 C C . CYS A 1 72 ? -25.673 1.387 37.665 1.00 76.88 72 CYS A C 1
ATOM 617 O O . CYS A 1 72 ? -25.832 1.568 38.868 1.00 76.88 72 CYS A O 1
ATOM 619 N N . SER A 1 73 ? -26.346 2.078 36.738 1.00 81.06 73 SER A N 1
ATOM 620 C CA . SER A 1 73 ? -27.342 3.099 37.081 1.00 81.06 73 SER A CA 1
ATOM 621 C C . SER A 1 73 ? -28.567 2.516 37.790 1.00 81.06 73 SER A C 1
ATOM 623 O O . SER A 1 73 ? -29.042 3.098 38.760 1.00 81.06 73 SER A O 1
ATOM 625 N N . GLU A 1 74 ? -29.030 1.331 37.378 1.00 85.00 74 GLU A N 1
ATOM 626 C CA . GLU A 1 74 ? -30.134 0.620 38.031 1.00 85.00 74 GLU A CA 1
ATOM 627 C C . GLU A 1 74 ? -29.749 0.176 39.452 1.00 85.00 74 GLU A C 1
ATOM 629 O O . GLU A 1 74 ? -30.535 0.344 40.386 1.00 85.00 74 GLU A O 1
ATOM 634 N N . LEU A 1 75 ? -28.523 -0.321 39.655 1.00 83.00 75 LEU A N 1
ATOM 635 C CA . LEU A 1 75 ? -28.008 -0.662 40.987 1.00 83.00 75 LEU A CA 1
ATOM 636 C C . LEU A 1 75 ? -27.866 0.577 41.879 1.00 83.00 75 LEU A C 1
ATOM 638 O O . LEU A 1 75 ? -28.209 0.519 43.061 1.00 83.00 75 LEU A O 1
ATOM 642 N N . ASP A 1 76 ? -27.416 1.706 41.331 1.00 84.25 76 ASP A N 1
ATOM 643 C CA . ASP A 1 76 ? -27.325 2.976 42.060 1.00 84.25 76 ASP A CA 1
ATOM 644 C C . ASP A 1 76 ? -28.713 3.510 42.446 1.00 84.25 76 ASP A C 1
ATOM 646 O O . ASP A 1 76 ? -28.908 4.003 43.561 1.00 84.25 76 ASP A O 1
ATOM 650 N N . ASP A 1 77 ? -29.711 3.343 41.578 1.00 88.00 77 ASP A N 1
ATOM 651 C CA . ASP A 1 77 ? -31.109 3.663 41.869 1.00 88.00 77 ASP A CA 1
ATOM 652 C C . ASP A 1 77 ? -31.689 2.799 42.987 1.00 88.00 77 ASP A C 1
ATOM 654 O O . ASP A 1 77 ? -32.334 3.326 43.897 1.00 88.00 77 ASP A O 1
ATOM 658 N N . ILE A 1 78 ? -31.451 1.486 42.955 1.00 85.62 78 ILE A N 1
ATOM 659 C CA . ILE A 1 78 ? -31.889 0.571 44.019 1.00 85.62 78 ILE A CA 1
ATOM 660 C C . ILE A 1 78 ? -31.195 0.934 45.337 1.00 85.62 78 ILE A C 1
ATOM 662 O O . ILE A 1 78 ? -31.851 1.019 46.374 1.00 85.62 78 ILE A O 1
ATOM 666 N N . THR A 1 79 ? -29.897 1.231 45.292 1.00 84.12 79 THR A N 1
ATOM 667 C CA . THR A 1 79 ? -29.103 1.655 46.455 1.00 84.12 79 THR A CA 1
ATOM 668 C C . THR A 1 79 ? -29.665 2.935 47.075 1.00 84.12 79 THR A C 1
ATOM 670 O O . THR A 1 79 ? -29.835 3.010 48.293 1.00 84.12 79 THR A O 1
ATOM 673 N N . ARG A 1 80 ? -30.008 3.939 46.256 1.00 87.62 80 ARG A N 1
ATOM 674 C CA . ARG A 1 80 ? -30.650 5.176 46.732 1.00 87.62 80 ARG A CA 1
ATOM 675 C C . ARG A 1 80 ? -32.016 4.910 47.352 1.00 87.62 80 ARG A C 1
ATOM 677 O O . ARG A 1 80 ? -32.286 5.402 48.443 1.00 87.62 80 ARG A O 1
ATOM 684 N N . LYS A 1 81 ? -32.854 4.104 46.693 1.00 86.69 81 LYS A N 1
ATOM 685 C CA . LYS A 1 81 ? -34.188 3.743 47.200 1.00 86.69 81 LYS A CA 1
ATOM 686 C C . LYS A 1 81 ? -34.112 2.994 48.530 1.00 86.69 81 LYS A C 1
ATOM 688 O O . LYS A 1 81 ? -34.929 3.262 49.405 1.00 86.69 81 LYS A O 1
ATOM 693 N N . LEU A 1 82 ? -33.131 2.106 48.700 1.00 81.81 82 LEU A N 1
ATOM 694 C CA . LEU A 1 82 ? -32.897 1.393 49.958 1.00 81.81 82 LEU A CA 1
ATOM 695 C C . LEU A 1 82 ? -32.462 2.332 51.083 1.00 81.81 82 LEU A C 1
ATOM 697 O O . LEU A 1 82 ? -33.020 2.233 52.169 1.00 81.81 82 LEU A O 1
ATOM 701 N N . LYS A 1 83 ? -31.551 3.279 50.820 1.00 81.69 83 LYS A N 1
ATOM 702 C CA . LYS A 1 83 ? -31.159 4.297 51.813 1.00 81.69 83 LYS A CA 1
ATOM 703 C C . LYS A 1 83 ? -32.341 5.164 52.246 1.00 81.69 83 LYS A C 1
ATOM 705 O O . LYS A 1 83 ? -32.589 5.315 53.435 1.00 81.69 83 LYS A O 1
ATOM 710 N N . SER A 1 84 ? -33.123 5.670 51.290 1.00 84.50 84 SER A N 1
ATOM 711 C CA . SER A 1 84 ? -34.316 6.465 51.608 1.00 84.50 84 SER A CA 1
ATOM 712 C C . SER A 1 84 ? -35.388 5.655 52.345 1.00 84.50 84 SER A C 1
ATOM 714 O O . SER A 1 84 ? -36.121 6.207 53.163 1.0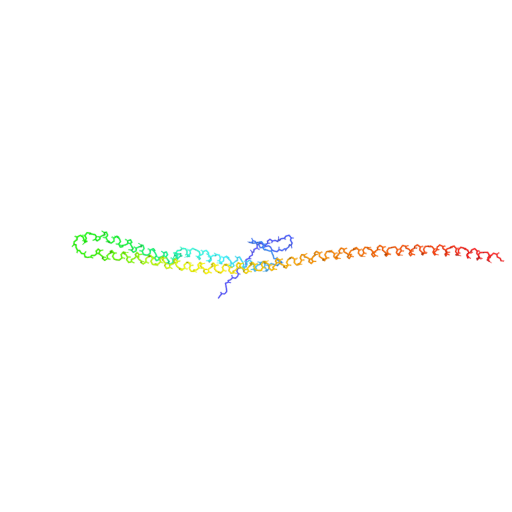0 84.50 84 SER A O 1
ATOM 716 N N . ALA A 1 85 ? -35.504 4.350 52.074 1.00 80.44 85 ALA A N 1
ATOM 717 C CA . ALA A 1 85 ? -36.383 3.469 52.834 1.00 80.44 85 ALA A CA 1
ATOM 718 C C . ALA A 1 85 ? -35.865 3.271 54.267 1.00 80.44 85 ALA A C 1
ATOM 720 O O . ALA A 1 85 ? -36.637 3.439 55.205 1.00 80.44 85 ALA A O 1
ATOM 721 N N . GLU A 1 86 ? -34.576 2.987 54.453 1.00 77.00 86 GLU A N 1
ATOM 722 C CA . GLU A 1 86 ? -33.954 2.853 55.777 1.00 77.00 86 GLU A CA 1
ATOM 723 C C . GLU A 1 86 ? -34.183 4.106 56.640 1.00 77.00 86 GLU A C 1
ATOM 725 O O . GLU A 1 86 ? -34.680 3.994 57.759 1.00 77.00 86 GLU A O 1
ATOM 730 N N . GLU A 1 87 ? -33.955 5.302 56.089 1.00 80.06 87 GLU A N 1
ATOM 731 C CA . GLU A 1 87 ? -34.219 6.588 56.756 1.00 80.06 87 GLU A CA 1
ATOM 732 C C . GLU A 1 87 ? -35.704 6.796 57.096 1.00 80.06 87 GLU A C 1
ATOM 734 O O . GLU A 1 87 ? -36.043 7.307 58.163 1.00 80.06 87 GLU A O 1
ATOM 739 N N . LYS A 1 88 ? -36.618 6.374 56.214 1.00 80.44 88 LYS A N 1
ATOM 740 C CA . LYS A 1 88 ? -38.069 6.500 56.428 1.00 80.44 88 LYS A CA 1
ATOM 741 C C . LYS A 1 88 ? -38.596 5.534 57.492 1.00 80.44 88 LYS A C 1
ATOM 743 O O . LYS A 1 88 ? -39.551 5.861 58.196 1.00 80.44 88 LYS A O 1
ATOM 748 N N . TYR A 1 89 ? -38.007 4.345 57.592 1.00 71.94 89 TYR A N 1
ATOM 749 C CA . TYR A 1 89 ? -38.399 3.306 58.548 1.00 71.94 89 TYR A CA 1
ATOM 750 C C . TYR A 1 89 ? -37.571 3.342 59.848 1.00 71.94 89 TYR A C 1
ATOM 752 O O . TYR A 1 89 ? -37.903 2.617 60.785 1.00 71.94 89 TYR A O 1
ATOM 760 N N . LEU A 1 90 ? -36.577 4.233 59.965 1.00 68.00 90 LEU A N 1
ATOM 761 C CA . LEU A 1 90 ? -35.780 4.490 61.177 1.00 68.00 90 LEU A CA 1
ATOM 762 C C . LEU A 1 90 ? -36.610 4.640 62.473 1.00 68.00 90 LEU A C 1
ATOM 764 O O . LEU A 1 90 ? -36.276 3.988 63.461 1.00 68.00 90 LEU A O 1
ATOM 768 N N . PRO A 1 91 ? -37.743 5.373 62.491 1.00 66.31 91 PRO A N 1
ATOM 769 C CA . PRO A 1 91 ? -38.576 5.508 63.695 1.00 66.31 91 PRO A CA 1
ATOM 770 C C . PRO A 1 91 ? -39.271 4.204 64.125 1.00 66.31 91 PRO A C 1
ATOM 772 O O . PRO A 1 91 ? -39.691 4.052 65.271 1.00 66.31 91 PRO A O 1
ATOM 775 N N . LEU A 1 92 ? -39.429 3.251 63.200 1.00 59.91 92 LEU A N 1
ATOM 776 C CA . LEU A 1 92 ? -39.985 1.920 63.470 1.00 59.91 92 LEU A CA 1
ATOM 777 C C . LEU A 1 92 ? -38.895 0.926 63.907 1.00 59.91 92 LEU A C 1
ATOM 779 O O . LEU A 1 92 ? -39.210 -0.088 64.530 1.00 59.91 92 LEU A O 1
ATOM 783 N N . LEU A 1 93 ? -37.624 1.236 63.632 1.00 57.88 93 LEU A N 1
ATOM 784 C CA . LEU A 1 93 ? -36.454 0.473 64.068 1.00 57.88 93 LEU A CA 1
ATOM 785 C C . LEU A 1 93 ? -36.133 0.698 65.554 1.00 57.88 93 LEU A C 1
ATOM 787 O O . LEU A 1 93 ? -35.741 -0.247 66.236 1.00 57.88 93 LEU A O 1
ATOM 791 N N . GLU A 1 94 ? -36.401 1.894 66.093 1.00 56.59 94 GLU A N 1
ATOM 792 C CA . GLU A 1 94 ? -36.244 2.208 67.528 1.00 56.59 94 GLU A CA 1
ATOM 793 C C . GLU A 1 94 ? -37.178 1.391 68.447 1.00 56.59 94 GLU A C 1
ATOM 795 O O . GLU A 1 94 ? -36.966 1.328 69.655 1.00 56.59 94 GLU A O 1
ATOM 800 N N . ARG A 1 95 ? -38.185 0.704 67.884 1.00 58.59 95 ARG A N 1
ATOM 801 C CA . ARG A 1 95 ? -39.122 -0.176 68.611 1.00 58.59 95 ARG A CA 1
ATOM 802 C C . ARG A 1 95 ? -38.717 -1.660 68.635 1.00 58.59 95 ARG A C 1
ATOM 804 O O . ARG A 1 95 ? -39.521 -2.492 69.046 1.00 58.59 95 ARG A O 1
ATOM 811 N N . GLY A 1 96 ? -37.500 -2.010 68.205 1.00 55.91 96 GLY A N 1
ATOM 812 C CA . GLY A 1 96 ? -36.953 -3.372 68.331 1.00 55.91 96 GLY A CA 1
ATOM 813 C C . GLY A 1 96 ? -37.345 -4.359 67.223 1.00 55.91 96 GLY A C 1
ATOM 814 O O . GLY A 1 96 ? -37.185 -5.566 67.394 1.00 55.91 96 GLY A O 1
ATOM 815 N N . LEU A 1 97 ? -37.847 -3.880 66.080 1.00 58.12 97 LEU A N 1
ATOM 816 C CA . LEU A 1 97 ? -38.144 -4.725 64.917 1.00 58.12 97 LEU A CA 1
ATOM 817 C C . LEU A 1 97 ? -36.850 -5.097 64.156 1.00 58.12 97 LEU A C 1
ATOM 819 O O . LEU A 1 97 ? -36.014 -4.223 63.918 1.00 58.12 97 LEU A O 1
ATOM 823 N N . PRO A 1 98 ? -36.681 -6.355 63.694 1.00 57.94 98 PRO A N 1
ATOM 824 C CA . PRO A 1 98 ? -35.412 -6.895 63.170 1.00 57.94 98 PRO A CA 1
ATOM 825 C C . PRO A 1 98 ? -35.029 -6.389 61.765 1.00 57.94 98 PRO A C 1
ATOM 827 O O . PRO A 1 98 ? -34.147 -6.932 61.106 1.00 57.94 98 PRO A O 1
ATOM 830 N N . VAL A 1 99 ? -35.669 -5.320 61.305 1.00 63.06 99 VAL A N 1
ATOM 831 C CA . VAL A 1 99 ? -35.664 -4.849 59.919 1.00 63.06 99 VAL A CA 1
ATOM 832 C C . VAL A 1 99 ? -34.318 -4.208 59.520 1.00 63.06 99 VAL A C 1
ATOM 834 O O . VAL A 1 99 ? -33.945 -4.234 58.350 1.00 63.06 99 VAL A O 1
ATOM 837 N N . SER A 1 100 ? -33.524 -3.701 60.475 1.00 68.19 100 SER A N 1
ATOM 838 C CA . SER A 1 100 ? -32.228 -3.045 60.192 1.00 68.19 100 SER A CA 1
ATOM 839 C C . SER A 1 100 ? -31.168 -4.010 59.646 1.00 68.19 100 SER A C 1
ATOM 841 O O . SER A 1 100 ? -30.406 -3.651 58.745 1.00 68.19 100 SER A O 1
ATOM 843 N N . ASN A 1 101 ? -31.129 -5.249 60.146 1.00 73.69 101 ASN A N 1
ATOM 844 C CA . ASN A 1 101 ? -30.163 -6.240 59.670 1.00 73.69 101 ASN A CA 1
ATOM 845 C C . ASN A 1 101 ? -30.459 -6.670 58.230 1.00 73.69 101 ASN A C 1
ATOM 847 O O . ASN A 1 101 ? -29.524 -6.861 57.453 1.00 73.69 101 ASN A O 1
ATOM 851 N N . ASP A 1 102 ? -31.735 -6.753 57.851 1.00 77.44 102 ASP A N 1
ATOM 852 C CA . ASP A 1 102 ? -32.141 -7.126 56.495 1.00 77.44 102 ASP A CA 1
ATOM 853 C C . ASP A 1 102 ? -31.828 -6.021 55.475 1.00 77.44 102 ASP A C 1
ATOM 855 O O . ASP A 1 102 ? -31.312 -6.319 54.394 1.00 77.44 102 ASP A O 1
ATOM 859 N N . PHE A 1 103 ? -32.038 -4.745 55.831 1.00 76.00 103 PHE A N 1
ATOM 860 C CA . PHE A 1 103 ? -31.626 -3.608 54.995 1.00 76.00 103 PHE A CA 1
ATOM 861 C C . PHE A 1 103 ? -30.113 -3.577 54.787 1.00 76.00 103 PHE A C 1
ATOM 863 O O . PHE A 1 103 ? -29.647 -3.478 53.649 1.00 76.00 103 PHE A O 1
ATOM 870 N N . ARG A 1 104 ? -29.337 -3.741 55.864 1.00 79.12 104 ARG A N 1
ATOM 871 C CA . ARG A 1 104 ? -27.871 -3.770 55.792 1.00 79.12 104 ARG A CA 1
ATOM 872 C C . ARG A 1 104 ? -27.359 -4.944 54.963 1.00 79.12 104 ARG A C 1
ATOM 874 O O . ARG A 1 104 ? -26.441 -4.780 54.161 1.00 79.12 104 ARG A O 1
ATOM 881 N N . ARG A 1 105 ? -27.975 -6.120 55.110 1.00 84.00 105 ARG A N 1
ATOM 882 C CA . ARG A 1 105 ? -27.644 -7.309 54.317 1.00 84.00 105 ARG A CA 1
ATOM 883 C C . ARG A 1 105 ? -27.924 -7.079 52.832 1.00 84.00 105 ARG A C 1
ATOM 885 O O . ARG A 1 105 ? -27.046 -7.345 52.018 1.00 84.00 105 ARG A O 1
ATOM 892 N N . CYS A 1 106 ? -29.083 -6.516 52.487 1.00 82.69 106 CYS A N 1
ATOM 893 C CA . CYS A 1 106 ? -29.410 -6.162 51.103 1.00 82.69 106 CYS A CA 1
ATOM 894 C C . CYS A 1 106 ? -28.434 -5.130 50.525 1.00 82.69 106 CYS A C 1
ATOM 896 O O . CYS A 1 106 ? -27.981 -5.278 49.390 1.00 82.69 106 CYS A O 1
ATOM 898 N N . PHE A 1 107 ? -28.076 -4.112 51.310 1.00 81.44 107 PHE A N 1
ATOM 899 C CA . PHE A 1 107 ? -27.131 -3.077 50.900 1.00 81.44 107 PHE A CA 1
ATOM 900 C C . PHE A 1 107 ? -25.751 -3.660 50.570 1.00 81.44 107 PHE A C 1
ATOM 902 O O . PHE A 1 107 ? -25.197 -3.386 49.504 1.00 81.44 107 PHE A O 1
ATOM 909 N N . ASN A 1 108 ? -25.233 -4.526 51.445 1.00 85.19 108 ASN A N 1
ATOM 910 C CA . ASN A 1 108 ? -23.954 -5.201 51.235 1.00 85.19 108 ASN A CA 1
ATOM 911 C C . ASN A 1 108 ? -23.987 -6.113 50.000 1.00 85.19 108 ASN A C 1
ATOM 913 O O . ASN A 1 108 ? -23.073 -6.052 49.183 1.00 85.19 108 ASN A O 1
ATOM 917 N N . SER A 1 109 ? -25.063 -6.882 49.798 1.00 88.88 109 SER A N 1
ATOM 918 C CA . SER A 1 109 ? -25.201 -7.744 48.615 1.00 88.88 109 SER A CA 1
ATOM 919 C C . SER A 1 109 ? -25.230 -6.961 47.297 1.00 88.88 109 SER A C 1
ATOM 921 O O . SER A 1 109 ? -24.674 -7.415 46.299 1.00 88.88 109 SER A O 1
ATOM 923 N N . ILE A 1 110 ? -25.838 -5.770 47.271 1.00 84.88 110 ILE A N 1
ATOM 924 C CA . ILE A 1 110 ? -25.846 -4.906 46.077 1.00 84.88 110 ILE A CA 1
ATOM 925 C C . ILE A 1 110 ? -24.453 -4.333 45.798 1.00 84.88 110 ILE A C 1
ATOM 927 O O . ILE A 1 110 ? -24.025 -4.286 44.642 1.00 84.88 110 ILE A O 1
ATOM 931 N N . LEU A 1 111 ? -23.723 -3.936 46.842 1.00 83.81 111 LEU A N 1
ATOM 932 C CA . LEU A 1 111 ? -22.337 -3.476 46.732 1.00 83.81 111 LEU A CA 1
ATOM 933 C C . LEU A 1 111 ? -21.407 -4.567 46.189 1.00 83.81 111 LEU A C 1
ATOM 935 O O . LEU A 1 111 ? -20.642 -4.311 45.258 1.00 83.81 111 LEU A O 1
ATOM 939 N N . GLU A 1 112 ? -21.509 -5.785 46.722 1.00 87.94 112 GLU A N 1
ATOM 940 C CA . GLU A 1 112 ? -20.750 -6.949 46.252 1.00 87.94 112 GLU A CA 1
ATOM 941 C C . GLU A 1 112 ? -21.065 -7.273 44.787 1.00 87.94 112 GLU A C 1
ATOM 943 O O . GLU A 1 112 ? -20.156 -7.512 43.986 1.00 87.94 112 GLU A O 1
ATOM 948 N N . LEU A 1 113 ? -22.344 -7.218 44.400 1.00 85.38 113 LEU A N 1
ATOM 949 C CA . LEU A 1 113 ? -22.763 -7.438 43.017 1.00 85.38 113 LEU A CA 1
ATOM 950 C C . LEU A 1 113 ? -22.164 -6.388 42.072 1.00 85.38 113 LEU A C 1
ATOM 952 O O . LEU A 1 113 ? -21.667 -6.739 40.998 1.00 85.38 113 LEU A O 1
ATOM 956 N N . LYS A 1 114 ? -22.154 -5.112 42.479 1.00 82.44 114 LYS A N 1
ATOM 957 C CA . LYS A 1 114 ? -21.557 -4.018 41.700 1.00 82.44 114 LYS A CA 1
ATOM 958 C C . LYS A 1 114 ? -20.053 -4.228 41.499 1.00 82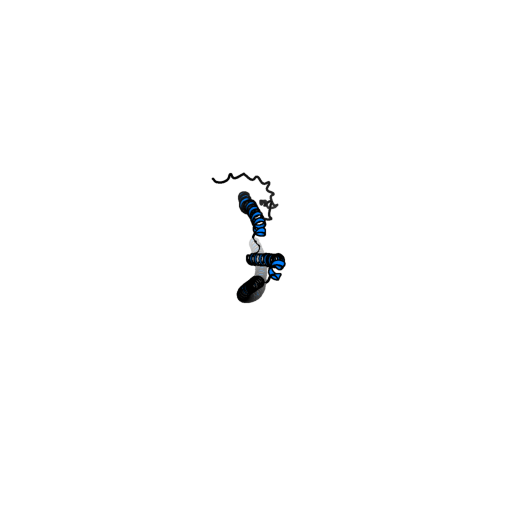.44 114 LYS A C 1
ATOM 960 O O . LYS A 1 114 ? -19.578 -4.158 40.365 1.00 82.44 114 LYS A O 1
ATOM 965 N N . GLN A 1 115 ? -19.322 -4.563 42.563 1.00 84.00 115 GLN A N 1
ATOM 966 C CA . GLN A 1 115 ? -17.882 -4.849 42.494 1.00 84.00 115 GLN A CA 1
ATOM 967 C C . GLN A 1 115 ? -17.574 -6.069 41.617 1.00 84.00 115 GLN A C 1
ATOM 969 O O . GLN A 1 115 ? -16.657 -6.034 40.794 1.00 84.00 115 GLN A O 1
ATOM 974 N N . SER A 1 116 ? -18.362 -7.139 41.744 1.00 84.12 116 SER A N 1
ATOM 975 C CA . SER A 1 116 ? -18.226 -8.343 40.918 1.00 84.12 116 SER A CA 1
ATOM 976 C C . SER A 1 116 ? -18.422 -8.034 39.429 1.00 84.12 116 SER A C 1
ATOM 978 O O . SER A 1 116 ? -17.630 -8.462 38.583 1.00 84.12 116 SER A O 1
ATOM 980 N N . PHE A 1 117 ? -19.424 -7.214 39.098 1.00 79.81 117 PHE A N 1
ATOM 981 C CA . PHE A 1 117 ? -19.715 -6.814 37.723 1.00 79.81 117 PHE A CA 1
ATOM 982 C C . PHE A 1 117 ? -18.632 -5.900 37.125 1.00 79.81 117 PHE A C 1
ATOM 984 O O . PHE A 1 117 ? -18.269 -6.030 35.950 1.00 79.81 117 PHE A O 1
ATOM 991 N N . GLU A 1 118 ? -18.071 -4.988 37.919 1.00 79.12 118 GLU A N 1
ATOM 992 C CA . GLU A 1 118 ? -16.917 -4.178 37.514 1.00 79.12 118 GLU A CA 1
ATOM 993 C C . GLU A 1 118 ? -15.681 -5.050 37.254 1.00 79.12 118 GLU A C 1
ATOM 995 O O . GLU A 1 118 ? -15.049 -4.917 36.200 1.00 79.12 118 GLU A O 1
ATOM 1000 N N . GLY A 1 119 ? -15.391 -6.000 38.148 1.00 80.31 119 GLY A N 1
ATOM 1001 C CA . GLY A 1 119 ? -14.276 -6.937 38.010 1.00 80.31 119 GLY A CA 1
ATOM 1002 C C . GLY A 1 119 ? -14.399 -7.855 36.789 1.00 80.31 119 GLY A C 1
ATOM 1003 O O . GLY A 1 119 ? -13.416 -8.071 36.077 1.00 80.31 119 GLY A O 1
ATOM 1004 N N . PHE A 1 120 ? -15.601 -8.360 36.499 1.00 77.81 120 PHE A N 1
ATOM 1005 C CA . PHE A 1 120 ? -15.871 -9.158 35.300 1.00 77.81 120 PHE A CA 1
ATOM 1006 C C . PHE A 1 120 ? -15.598 -8.365 34.015 1.00 77.81 120 PHE A C 1
ATOM 1008 O O . PHE A 1 120 ? -14.873 -8.838 33.138 1.00 77.81 120 PHE A O 1
ATOM 1015 N N . ASN A 1 121 ? -16.101 -7.130 33.935 1.00 79.00 121 ASN A N 1
ATOM 1016 C CA . ASN A 1 121 ? -15.871 -6.264 32.780 1.00 79.00 121 ASN A CA 1
ATOM 1017 C C . ASN A 1 121 ? -14.386 -5.953 32.581 1.00 79.00 121 ASN A C 1
ATOM 1019 O O . ASN A 1 121 ? -13.895 -6.011 31.456 1.00 79.00 121 ASN A O 1
ATOM 1023 N N . GLN A 1 122 ? -13.654 -5.659 33.658 1.00 80.31 122 GLN A N 1
ATOM 1024 C CA . GLN A 1 122 ? -12.225 -5.376 33.549 1.00 80.31 122 GLN A CA 1
ATOM 1025 C C . GLN A 1 122 ? -11.450 -6.584 33.011 1.00 80.31 122 GLN A C 1
ATOM 1027 O O . GLN A 1 122 ? -10.575 -6.428 32.163 1.00 80.31 122 GLN A O 1
ATOM 1032 N N . ARG A 1 123 ? -11.802 -7.804 33.437 1.00 83.19 123 ARG A N 1
ATOM 1033 C CA . ARG A 1 123 ? -11.196 -9.031 32.894 1.00 83.19 123 ARG A CA 1
ATOM 1034 C C . ARG A 1 123 ? -11.481 -9.196 31.404 1.00 83.19 123 ARG A C 1
ATOM 1036 O O . ARG A 1 123 ? -10.560 -9.520 30.659 1.00 83.19 123 ARG A O 1
ATOM 1043 N N . GLN A 1 124 ? -12.713 -8.944 30.961 1.00 82.56 124 GLN A N 1
ATOM 1044 C CA . GLN A 1 124 ? -13.064 -9.008 29.538 1.00 82.56 124 GLN A CA 1
ATOM 1045 C C . GLN A 1 124 ? -12.309 -7.967 28.702 1.00 82.56 124 GLN A C 1
ATOM 1047 O O . GLN A 1 124 ? -11.834 -8.283 27.608 1.00 82.56 124 GLN A O 1
ATOM 1052 N N . ILE A 1 125 ? -12.158 -6.745 29.224 1.00 79.50 125 ILE A N 1
ATOM 1053 C CA . ILE A 1 125 ? -11.371 -5.683 28.582 1.00 79.50 125 ILE A CA 1
ATOM 1054 C C . ILE A 1 125 ? -9.916 -6.128 28.446 1.00 79.50 125 ILE A C 1
ATOM 1056 O O . ILE A 1 125 ? -9.403 -6.163 27.332 1.00 79.50 125 ILE A O 1
ATOM 1060 N N . ASN A 1 126 ? -9.290 -6.567 29.539 1.00 83.38 126 ASN A N 1
ATOM 1061 C CA . ASN A 1 126 ? -7.889 -6.991 29.540 1.00 83.38 126 ASN A CA 1
ATOM 1062 C C . ASN A 1 126 ? -7.640 -8.172 28.583 1.00 83.38 126 ASN A C 1
ATOM 1064 O O . ASN A 1 126 ? -6.629 -8.211 27.883 1.00 83.38 126 ASN A O 1
ATOM 1068 N N . GLN A 1 127 ? -8.566 -9.135 28.515 1.00 89.06 127 GLN A N 1
ATOM 1069 C CA . GLN A 1 127 ? -8.485 -10.255 27.570 1.00 89.06 127 GLN A CA 1
ATOM 1070 C C . GLN A 1 127 ? -8.561 -9.779 26.117 1.00 89.06 127 GLN A C 1
ATOM 1072 O O . GLN A 1 127 ? -7.761 -10.196 25.279 1.00 89.06 127 GLN A O 1
ATOM 1077 N N . THR A 1 128 ? -9.505 -8.887 25.817 1.00 85.31 128 THR A N 1
ATOM 1078 C CA . THR A 1 128 ? -9.678 -8.342 24.465 1.00 85.31 128 THR A CA 1
ATOM 1079 C C . THR A 1 128 ? -8.464 -7.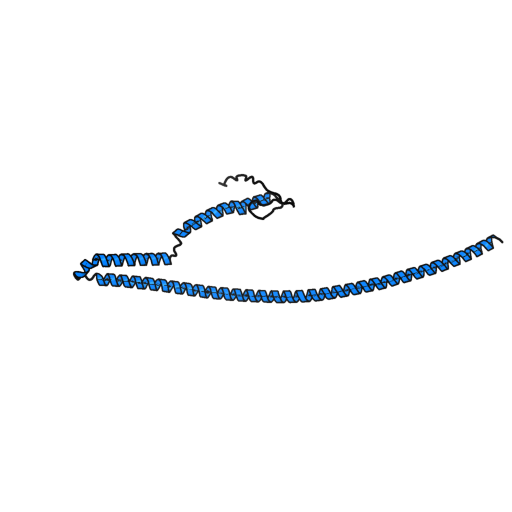517 24.054 1.00 85.31 128 THR A C 1
ATOM 1081 O O . THR A 1 128 ? -7.966 -7.661 22.940 1.00 85.31 128 THR A O 1
ATOM 1084 N N . GLU A 1 129 ? -7.952 -6.695 24.965 1.00 87.88 129 GLU A N 1
ATOM 1085 C CA . GLU A 1 129 ? -6.761 -5.880 24.766 1.00 87.88 129 GLU A CA 1
ATOM 1086 C C . GLU A 1 129 ? -5.527 -6.751 24.493 1.00 87.88 129 GLU A C 1
ATOM 1088 O O . GLU A 1 129 ? -4.817 -6.516 23.516 1.00 87.88 129 GLU A O 1
ATOM 1093 N N . SER A 1 130 ? -5.327 -7.829 25.257 1.00 91.31 130 SER A N 1
ATOM 1094 C CA . SER A 1 130 ? -4.252 -8.800 25.016 1.00 91.31 130 SER A CA 1
ATOM 1095 C C . SER A 1 130 ? -4.333 -9.435 23.618 1.00 91.31 130 SER A C 1
ATOM 1097 O O . SER A 1 130 ? -3.334 -9.481 22.893 1.00 91.31 130 SER A O 1
ATOM 1099 N N . ILE A 1 131 ? -5.529 -9.853 23.187 1.00 91.56 131 ILE A N 1
ATOM 1100 C CA . ILE A 1 131 ? -5.748 -10.409 21.841 1.00 91.56 131 ILE A CA 1
ATOM 1101 C C . ILE A 1 131 ? -5.444 -9.362 20.762 1.00 91.56 131 ILE A C 1
ATOM 1103 O O . ILE A 1 131 ? -4.829 -9.680 19.740 1.00 91.56 131 ILE A O 1
ATOM 1107 N N . LEU A 1 132 ? -5.886 -8.119 20.964 1.00 93.50 132 LEU A N 1
ATOM 1108 C CA . LEU A 1 132 ? -5.644 -7.025 20.026 1.00 93.50 132 LEU A CA 1
ATOM 1109 C C . LEU A 1 132 ? -4.155 -6.704 19.916 1.00 93.50 132 LEU A C 1
ATOM 1111 O O . LEU A 1 132 ? -3.660 -6.611 18.794 1.00 93.50 132 LEU A O 1
ATOM 1115 N N . TYR A 1 133 ? -3.426 -6.622 21.031 1.00 93.31 133 TYR A N 1
ATOM 1116 C CA . TYR A 1 133 ? -1.974 -6.436 21.007 1.00 93.31 133 TYR A CA 1
ATOM 1117 C C . TYR A 1 133 ? -1.267 -7.549 20.237 1.00 93.31 133 TYR A C 1
ATOM 1119 O O . TYR A 1 133 ? -0.436 -7.250 19.381 1.00 93.31 133 TYR A O 1
ATOM 1127 N N . GLY A 1 134 ? -1.637 -8.815 20.458 1.00 94.12 134 GLY A N 1
ATOM 1128 C CA . GLY A 1 134 ? -1.085 -9.939 19.697 1.00 94.12 134 GLY A CA 1
ATOM 1129 C C . GLY A 1 134 ? -1.343 -9.806 18.192 1.00 94.12 134 GLY A C 1
ATOM 1130 O O . GLY A 1 134 ? -0.427 -9.933 17.378 1.00 94.12 134 GLY A O 1
ATOM 1131 N N . LYS A 1 135 ? -2.573 -9.459 17.796 1.00 94.25 135 LYS A N 1
ATOM 1132 C CA . LYS A 1 135 ? -2.910 -9.224 16.381 1.00 94.25 135 LYS A CA 1
ATOM 1133 C C . LYS A 1 135 ? -2.113 -8.063 15.789 1.00 94.25 135 LYS A C 1
ATOM 1135 O O . LYS A 1 135 ? -1.566 -8.202 14.699 1.00 94.25 135 LYS A O 1
ATOM 1140 N N . VAL A 1 136 ? -2.003 -6.944 16.500 1.00 94.38 136 VAL A N 1
ATOM 1141 C CA . VAL A 1 136 ? -1.229 -5.779 16.050 1.00 94.38 136 VAL A CA 1
ATOM 1142 C C . VAL A 1 136 ? 0.250 -6.134 15.892 1.00 94.38 136 VAL A C 1
ATOM 1144 O O . VAL A 1 136 ? 0.843 -5.776 14.876 1.00 94.38 136 VAL A O 1
ATOM 1147 N N . ALA A 1 137 ? 0.831 -6.880 16.833 1.00 95.69 137 ALA A N 1
ATOM 1148 C CA . ALA A 1 137 ? 2.218 -7.332 16.757 1.00 95.69 137 ALA A CA 1
ATOM 1149 C C . ALA A 1 137 ? 2.461 -8.206 15.516 1.00 95.69 137 ALA A C 1
ATOM 1151 O O . ALA A 1 137 ? 3.337 -7.892 14.712 1.00 95.69 137 ALA A O 1
ATOM 1152 N N . THR A 1 138 ? 1.620 -9.219 15.285 1.00 95.62 138 THR A N 1
ATOM 1153 C CA . THR A 1 138 ? 1.756 -10.096 14.104 1.00 95.62 138 THR A CA 1
ATOM 1154 C C . THR A 1 138 ? 1.597 -9.344 12.780 1.00 95.62 138 THR A C 1
ATOM 1156 O O . THR A 1 138 ? 2.307 -9.618 11.813 1.00 95.62 138 THR A O 1
ATOM 1159 N N . VAL A 1 139 ? 0.689 -8.364 12.712 1.00 95.31 139 VAL A N 1
ATOM 1160 C CA . VAL A 1 139 ? 0.526 -7.519 11.519 1.00 95.31 139 VAL A CA 1
ATOM 1161 C C . VAL A 1 139 ? 1.749 -6.625 11.315 1.00 95.31 139 VAL A C 1
ATOM 1163 O O . VAL A 1 139 ? 2.209 -6.482 10.183 1.00 95.31 139 VAL A O 1
ATOM 1166 N N . LYS A 1 140 ? 2.310 -6.065 12.392 1.00 96.50 140 LYS A N 1
ATOM 1167 C CA . LYS A 1 140 ? 3.523 -5.241 12.343 1.00 96.50 140 LYS A CA 1
ATOM 1168 C C . LYS A 1 140 ? 4.729 -6.040 11.844 1.00 96.50 140 LYS A C 1
ATOM 1170 O O . LYS A 1 140 ? 5.466 -5.543 10.997 1.00 96.50 140 LYS A O 1
ATOM 1175 N N . GLU A 1 141 ? 4.901 -7.275 12.307 1.00 96.75 141 GLU A N 1
ATOM 1176 C CA . GLU A 1 141 ? 5.966 -8.176 11.843 1.00 96.75 141 GLU A CA 1
ATOM 1177 C C . GLU A 1 141 ? 5.822 -8.520 10.358 1.00 96.75 141 GLU A C 1
ATOM 1179 O O . GLU A 1 141 ? 6.784 -8.411 9.597 1.00 96.75 141 GLU A O 1
ATOM 1184 N N . ARG A 1 142 ? 4.605 -8.857 9.909 1.00 97.25 142 ARG A N 1
ATOM 1185 C CA . ARG A 1 142 ? 4.331 -9.113 8.485 1.00 97.25 142 ARG A CA 1
ATOM 1186 C C . ARG A 1 142 ? 4.618 -7.890 7.620 1.00 97.25 142 ARG A C 1
ATOM 1188 O O . ARG A 1 142 ? 5.238 -8.020 6.568 1.00 97.25 142 ARG A O 1
ATOM 1195 N N . ALA A 1 143 ? 4.197 -6.707 8.064 1.00 96.56 143 ALA A N 1
ATOM 1196 C CA . ALA A 1 143 ? 4.473 -5.462 7.357 1.00 96.56 143 ALA A CA 1
ATOM 1197 C C . ALA A 1 143 ? 5.983 -5.191 7.267 1.00 96.56 143 ALA A C 1
ATOM 1199 O O . ALA A 1 143 ? 6.473 -4.848 6.194 1.00 96.56 143 ALA A O 1
ATOM 1200 N N . ALA A 1 144 ? 6.730 -5.407 8.353 1.00 97.81 144 ALA A N 1
ATOM 1201 C CA . ALA A 1 144 ? 8.182 -5.250 8.362 1.00 97.81 144 ALA A CA 1
ATOM 1202 C C . ALA A 1 144 ? 8.878 -6.205 7.375 1.00 97.81 144 ALA A C 1
ATOM 1204 O O . ALA A 1 144 ? 9.779 -5.781 6.652 1.00 97.81 144 ALA A O 1
ATOM 1205 N N . ALA A 1 145 ? 8.431 -7.462 7.288 1.00 97.50 145 ALA A N 1
ATOM 1206 C CA . ALA A 1 145 ? 8.965 -8.429 6.329 1.00 97.50 145 ALA A CA 1
ATOM 1207 C C . ALA A 1 145 ? 8.725 -8.000 4.869 1.00 97.50 145 ALA A C 1
ATOM 1209 O O . ALA A 1 145 ? 9.642 -8.060 4.051 1.00 97.50 145 ALA A O 1
ATOM 1210 N N . ILE A 1 146 ? 7.519 -7.513 4.553 1.00 97.88 146 ILE A N 1
ATOM 1211 C CA . ILE A 1 146 ? 7.182 -7.010 3.211 1.00 97.88 146 ILE A CA 1
ATOM 1212 C C . ILE A 1 146 ? 8.022 -5.777 2.867 1.00 97.88 146 ILE A C 1
ATOM 1214 O O . ILE A 1 146 ? 8.583 -5.706 1.776 1.00 97.88 146 ILE A O 1
ATOM 1218 N N . ILE A 1 147 ? 8.146 -4.824 3.796 1.00 98.00 147 ILE A N 1
ATOM 1219 C CA . ILE A 1 147 ? 8.959 -3.615 3.599 1.00 98.00 147 ILE A CA 1
ATOM 1220 C C . ILE A 1 147 ? 10.406 -3.992 3.285 1.00 98.00 147 ILE A C 1
ATOM 1222 O O . ILE A 1 147 ? 10.970 -3.462 2.332 1.00 98.00 147 ILE A O 1
ATOM 1226 N N . LYS A 1 148 ? 10.984 -4.935 4.036 1.00 98.12 148 LYS A N 1
ATOM 1227 C CA . LYS A 1 148 ? 12.349 -5.407 3.794 1.00 98.12 148 LYS A CA 1
ATOM 1228 C C . LYS A 1 148 ? 12.496 -6.033 2.404 1.00 98.12 148 LYS A C 1
ATOM 1230 O O . LYS A 1 148 ? 13.399 -5.661 1.668 1.00 98.12 148 LYS A O 1
ATOM 1235 N N . SER A 1 149 ? 11.569 -6.910 2.013 1.00 98.19 149 SER A N 1
ATOM 1236 C CA . SER A 1 149 ? 11.582 -7.526 0.679 1.00 98.19 149 SER A CA 1
ATOM 1237 C C . SER A 1 149 ? 11.519 -6.488 -0.445 1.00 98.19 149 SER A C 1
ATOM 1239 O O . SER A 1 149 ? 12.228 -6.616 -1.439 1.00 98.19 149 SER A O 1
ATOM 1241 N N . LEU A 1 150 ? 10.685 -5.455 -0.297 1.00 98.31 150 LEU A N 1
ATOM 1242 C CA . LEU A 1 150 ? 10.581 -4.378 -1.285 1.00 98.31 150 LEU A CA 1
ATOM 1243 C C . LEU A 1 150 ? 11.850 -3.520 -1.329 1.00 98.31 150 LEU A C 1
ATOM 1245 O O . LEU A 1 150 ? 12.265 -3.098 -2.403 1.00 98.31 150 LEU A O 1
ATOM 1249 N N . GLN A 1 151 ? 12.488 -3.271 -0.183 1.00 98.38 151 GLN A N 1
ATOM 1250 C CA . GLN A 1 151 ? 13.774 -2.572 -0.133 1.00 98.38 151 GLN A CA 1
ATOM 1251 C C . GLN A 1 151 ? 14.866 -3.356 -0.873 1.00 98.38 151 GLN A C 1
ATOM 1253 O O . GLN A 1 151 ? 15.606 -2.770 -1.667 1.00 98.38 151 GLN A O 1
ATOM 1258 N N . ASP A 1 152 ? 14.925 -4.674 -0.684 1.00 98.06 152 ASP A N 1
ATOM 1259 C CA . ASP A 1 152 ? 15.877 -5.540 -1.385 1.00 98.06 152 ASP A CA 1
ATOM 1260 C C . ASP A 1 152 ? 15.637 -5.515 -2.910 1.00 98.06 152 ASP A C 1
ATOM 1262 O O . ASP A 1 152 ? 16.578 -5.400 -3.696 1.00 98.06 152 ASP A O 1
ATOM 1266 N N . GLU A 1 153 ? 14.380 -5.518 -3.357 1.00 98.19 153 GLU A N 1
ATOM 1267 C CA . GLU A 1 153 ? 14.048 -5.419 -4.784 1.00 98.19 153 GLU A CA 1
ATOM 1268 C C . GLU A 1 153 ? 14.413 -4.051 -5.384 1.00 98.19 153 GLU A C 1
ATOM 1270 O O . GLU A 1 153 ? 15.015 -3.977 -6.459 1.00 98.19 153 GLU A O 1
ATOM 1275 N N . VAL A 1 154 ? 14.133 -2.959 -4.665 1.00 98.31 154 VAL A N 1
ATOM 1276 C CA . VAL A 1 154 ? 14.506 -1.597 -5.081 1.00 98.31 154 VAL A CA 1
ATOM 1277 C C . VAL A 1 154 ? 16.019 -1.455 -5.221 1.00 98.31 154 VAL A C 1
ATOM 1279 O O . VAL A 1 154 ? 16.490 -0.855 -6.191 1.00 98.31 154 VAL A O 1
ATOM 1282 N N . THR A 1 155 ? 16.800 -2.010 -4.292 1.00 98.06 155 THR A N 1
ATOM 1283 C CA . THR A 1 155 ? 18.269 -1.969 -4.391 1.00 98.06 155 THR A CA 1
ATOM 1284 C C . THR A 1 155 ? 18.779 -2.767 -5.587 1.00 98.06 155 THR A C 1
ATOM 1286 O O . THR A 1 155 ? 19.623 -2.262 -6.331 1.00 98.06 155 THR A O 1
ATOM 1289 N N . LYS A 1 156 ? 18.219 -3.955 -5.848 1.00 98.38 156 LYS A N 1
ATOM 1290 C CA . LYS A 1 156 ? 18.557 -4.762 -7.028 1.00 98.38 156 LYS A CA 1
ATOM 1291 C C . LYS A 1 156 ? 18.282 -4.010 -8.333 1.00 98.38 156 LYS A C 1
ATOM 1293 O O . LYS A 1 156 ? 19.176 -3.907 -9.173 1.00 98.38 156 LYS A O 1
ATOM 1298 N N . LEU A 1 157 ? 17.085 -3.443 -8.480 1.00 98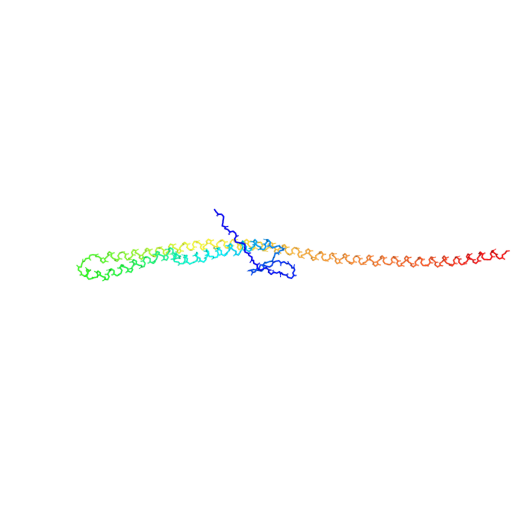.44 157 LEU A N 1
ATOM 1299 C CA . LEU A 1 157 ? 16.710 -2.662 -9.664 1.00 98.44 157 LEU A CA 1
ATOM 1300 C C . LEU A 1 157 ? 17.579 -1.409 -9.820 1.00 98.44 157 LEU A C 1
ATOM 1302 O O . LEU A 1 157 ? 17.961 -1.052 -10.931 1.00 98.44 157 LEU A O 1
ATOM 1306 N N . SER A 1 158 ? 17.948 -0.764 -8.713 1.00 98.38 158 SER A N 1
ATOM 1307 C CA . SER A 1 158 ? 18.841 0.401 -8.744 1.00 98.38 158 SER A CA 1
ATOM 1308 C C . SER A 1 158 ? 20.226 0.044 -9.289 1.00 98.38 158 SER A C 1
ATOM 1310 O O . SER A 1 158 ? 20.779 0.786 -10.100 1.00 98.38 158 SER A O 1
ATOM 1312 N N . ILE A 1 159 ? 20.773 -1.111 -8.894 1.00 98.19 159 ILE A N 1
ATOM 1313 C CA . ILE A 1 159 ? 22.048 -1.621 -9.423 1.00 98.19 159 ILE A CA 1
ATOM 1314 C C . ILE A 1 159 ? 21.934 -1.920 -10.922 1.00 98.19 159 ILE A C 1
ATOM 1316 O O . ILE A 1 159 ? 22.824 -1.559 -11.693 1.00 98.19 159 ILE A O 1
ATOM 1320 N N . GLU A 1 160 ? 20.839 -2.546 -11.349 1.00 98.25 160 GLU A N 1
ATOM 1321 C CA . GLU A 1 160 ? 20.597 -2.867 -12.758 1.00 98.25 160 GLU A CA 1
ATOM 1322 C C . GLU A 1 160 ? 20.520 -1.606 -13.631 1.00 98.25 160 GLU A C 1
ATOM 1324 O O . GLU A 1 160 ? 21.173 -1.537 -14.672 1.00 98.25 160 GLU A O 1
ATOM 1329 N N . ILE A 1 161 ? 19.824 -0.563 -13.168 1.00 98.25 161 ILE A N 1
ATOM 1330 C CA . ILE A 1 161 ? 19.765 0.738 -13.853 1.00 98.25 161 ILE A CA 1
ATOM 1331 C C . ILE A 1 161 ? 21.163 1.348 -14.005 1.00 98.25 161 ILE A C 1
ATOM 1333 O O . ILE A 1 161 ? 21.513 1.820 -15.087 1.00 98.25 161 ILE A O 1
ATOM 1337 N N . ILE A 1 162 ? 21.985 1.322 -12.950 1.00 98.06 162 ILE A N 1
ATOM 1338 C CA . ILE A 1 162 ? 23.362 1.837 -13.008 1.00 98.06 162 ILE A CA 1
ATOM 1339 C C . ILE A 1 162 ? 24.177 1.083 -14.066 1.00 98.06 162 ILE A C 1
ATOM 1341 O O . ILE A 1 162 ? 24.900 1.708 -14.845 1.00 98.06 162 ILE A O 1
ATOM 1345 N N . ASN A 1 163 ? 24.056 -0.243 -14.119 1.00 97.62 163 ASN A N 1
ATOM 1346 C CA . ASN A 1 163 ? 24.770 -1.064 -15.096 1.00 97.62 163 ASN A CA 1
ATOM 1347 C C . ASN A 1 163 ? 24.287 -0.806 -16.528 1.00 97.62 163 ASN A C 1
ATOM 1349 O O . ASN A 1 163 ? 25.112 -0.625 -17.422 1.00 97.62 163 ASN A O 1
ATOM 1353 N N . ASN A 1 164 ? 22.975 -0.710 -16.741 1.00 97.69 164 ASN A N 1
ATOM 1354 C CA . ASN A 1 164 ? 22.401 -0.411 -18.052 1.00 97.69 164 ASN A CA 1
ATOM 1355 C C . ASN A 1 164 ? 22.837 0.971 -18.551 1.00 97.69 164 ASN A C 1
ATOM 1357 O O . ASN A 1 164 ? 23.221 1.108 -19.710 1.00 97.69 164 ASN A O 1
ATOM 1361 N N . ASN A 1 165 ? 22.879 1.977 -17.674 1.00 97.88 165 ASN A N 1
ATOM 1362 C CA . ASN A 1 165 ? 23.384 3.305 -18.027 1.00 97.88 165 ASN A CA 1
ATOM 1363 C C . ASN A 1 165 ? 24.862 3.271 -18.438 1.00 97.88 165 ASN A C 1
ATOM 1365 O O . ASN A 1 165 ? 25.235 3.915 -19.416 1.00 97.88 165 ASN A O 1
ATOM 1369 N N . LYS A 1 166 ? 25.702 2.485 -17.747 1.00 97.69 166 LYS A N 1
ATOM 1370 C CA . LYS A 1 166 ? 27.104 2.287 -18.155 1.00 97.69 166 LYS A CA 1
ATOM 1371 C C . LYS A 1 166 ? 27.211 1.636 -19.535 1.00 97.69 166 LYS A C 1
ATOM 1373 O O . LYS A 1 166 ? 28.029 2.072 -20.336 1.00 97.69 166 LYS A O 1
ATOM 1378 N N . MET A 1 167 ? 26.382 0.631 -19.821 1.00 97.31 167 MET A N 1
ATOM 1379 C CA . MET A 1 167 ? 26.364 -0.019 -21.136 1.00 97.31 167 MET A CA 1
ATOM 1380 C C . MET A 1 167 ? 25.904 0.927 -22.243 1.00 97.31 167 MET A C 1
ATOM 1382 O O . MET A 1 167 ? 26.499 0.940 -23.313 1.00 97.31 167 MET A O 1
ATOM 1386 N N . ILE A 1 168 ? 24.893 1.757 -21.982 1.00 97.25 168 ILE A N 1
ATOM 1387 C CA . ILE A 1 168 ? 24.442 2.782 -22.929 1.00 97.25 168 ILE A CA 1
ATOM 1388 C C . ILE A 1 168 ? 25.578 3.762 -23.243 1.00 97.25 168 ILE A C 1
ATOM 1390 O O . ILE A 1 168 ? 25.797 4.077 -24.407 1.00 97.25 168 ILE A O 1
ATOM 1394 N N . GLU A 1 169 ? 26.319 4.225 -22.236 1.00 97.25 169 GLU A N 1
ATOM 1395 C CA . GLU A 1 169 ? 27.463 5.123 -22.447 1.00 97.25 169 GLU A CA 1
ATOM 1396 C C . GLU A 1 169 ? 28.599 4.465 -23.242 1.00 97.25 169 GLU A C 1
ATOM 1398 O O . GLU A 1 169 ? 29.202 5.116 -24.093 1.00 97.25 169 GLU A O 1
ATOM 1403 N N . LEU A 1 170 ? 28.872 3.175 -23.021 1.00 97.19 170 LEU A N 1
ATOM 1404 C CA . LEU A 1 170 ? 29.834 2.428 -23.838 1.00 97.19 170 LEU A CA 1
ATOM 1405 C C . LEU A 1 170 ? 29.366 2.317 -25.292 1.00 97.19 170 LEU A C 1
ATOM 1407 O O . LEU A 1 170 ? 30.114 2.667 -26.198 1.00 97.19 170 LEU A O 1
ATOM 1411 N N . LEU A 1 171 ? 28.111 1.923 -25.515 1.00 97.00 171 LEU A N 1
ATOM 1412 C CA . LEU A 1 171 ? 27.545 1.798 -26.860 1.00 97.00 171 LEU A CA 1
ATOM 1413 C C . LEU A 1 171 ? 27.521 3.132 -27.614 1.00 97.00 171 LEU A C 1
ATOM 1415 O O . LEU A 1 171 ? 27.730 3.146 -28.824 1.00 97.00 171 LEU A O 1
ATOM 1419 N N . LYS A 1 172 ? 27.285 4.253 -26.922 1.00 97.44 172 LYS A N 1
ATOM 1420 C CA . LYS A 1 172 ? 27.385 5.590 -27.527 1.00 97.44 172 LYS A CA 1
ATOM 1421 C C . LYS A 1 172 ? 28.802 5.881 -28.009 1.00 97.44 172 LYS A C 1
ATOM 1423 O O . LYS A 1 172 ? 28.961 6.296 -29.150 1.00 97.44 172 LYS A O 1
ATOM 1428 N N . LYS A 1 173 ? 29.814 5.613 -27.178 1.00 96.81 173 LYS A N 1
ATOM 1429 C CA . LYS A 1 173 ? 31.223 5.800 -27.558 1.00 96.81 173 LYS A CA 1
ATOM 1430 C C . LYS A 1 173 ? 31.618 4.914 -28.732 1.00 96.81 173 LYS A C 1
ATOM 1432 O O . LYS A 1 173 ? 32.254 5.392 -29.665 1.00 96.81 173 LYS A O 1
ATOM 1437 N N . ASP A 1 174 ? 31.208 3.648 -28.711 1.00 94.88 174 ASP A N 1
ATOM 1438 C CA . ASP A 1 174 ? 31.468 2.721 -29.814 1.00 94.88 174 ASP A CA 1
ATOM 1439 C C . ASP A 1 174 ? 30.794 3.204 -31.107 1.00 94.88 174 ASP A C 1
ATOM 1441 O O . ASP A 1 174 ? 31.389 3.153 -32.183 1.00 94.88 174 ASP A O 1
ATOM 1445 N N . HIS A 1 175 ? 29.567 3.724 -31.013 1.00 93.19 175 HIS A N 1
ATOM 1446 C CA . HIS A 1 175 ? 28.858 4.294 -32.154 1.00 93.19 175 HIS A CA 1
ATOM 1447 C C . HIS A 1 175 ? 29.553 5.541 -32.719 1.00 93.19 175 HIS A C 1
ATOM 1449 O O . HIS A 1 175 ? 29.726 5.637 -33.933 1.00 93.19 175 HIS A O 1
ATOM 1455 N N . GLU A 1 176 ? 29.987 6.466 -31.861 1.00 93.62 176 GLU A N 1
ATOM 1456 C CA . GLU A 1 176 ? 30.749 7.658 -32.259 1.00 93.62 176 GLU A CA 1
ATOM 1457 C C . GLU A 1 176 ? 32.061 7.275 -32.957 1.00 93.62 176 GLU A C 1
ATOM 1459 O O . GLU A 1 176 ? 32.341 7.764 -34.052 1.00 93.62 176 GLU A O 1
ATOM 1464 N N . ALA A 1 177 ? 32.812 6.318 -32.405 1.00 91.06 177 ALA A N 1
ATOM 1465 C CA . ALA A 1 177 ? 34.046 5.826 -33.016 1.00 91.06 177 ALA A CA 1
ATOM 1466 C C . ALA A 1 177 ? 33.810 5.179 -34.394 1.00 91.06 177 ALA A C 1
ATOM 1468 O O . ALA A 1 177 ? 34.640 5.295 -35.300 1.00 91.06 177 ALA A O 1
ATOM 1469 N N . LEU A 1 178 ? 32.683 4.486 -34.584 1.00 89.44 178 LEU A N 1
ATOM 1470 C CA . LEU A 1 178 ? 32.311 3.937 -35.890 1.00 89.44 178 LEU A CA 1
ATOM 1471 C C . LEU A 1 178 ? 31.983 5.037 -36.905 1.00 89.44 178 LEU A C 1
ATOM 1473 O O . LEU A 1 178 ? 32.360 4.900 -38.070 1.00 89.44 178 LEU A O 1
ATOM 1477 N N . LEU A 1 179 ? 31.311 6.111 -36.484 1.00 87.06 179 LEU A N 1
ATOM 1478 C CA . LEU A 1 179 ? 31.024 7.259 -37.348 1.00 87.06 179 LEU A CA 1
ATOM 1479 C C . LEU A 1 179 ? 32.316 7.952 -37.792 1.00 87.06 179 LEU A C 1
ATOM 1481 O O . LEU A 1 179 ? 32.516 8.125 -38.992 1.00 87.06 179 LEU A O 1
ATOM 1485 N N . GLU A 1 180 ? 33.229 8.243 -36.862 1.00 85.44 180 GLU A N 1
ATOM 1486 C CA . GLU A 1 180 ? 34.519 8.876 -37.177 1.00 85.44 180 GLU A CA 1
ATOM 1487 C C . GLU A 1 180 ? 35.350 8.047 -38.171 1.00 85.44 180 GLU A C 1
ATOM 1489 O O . GLU A 1 180 ? 35.890 8.575 -39.146 1.00 85.44 180 GLU A O 1
ATOM 1494 N N . ASN A 1 181 ? 35.413 6.726 -37.971 1.00 83.88 181 ASN A N 1
ATOM 1495 C CA . ASN A 1 181 ? 36.132 5.829 -38.879 1.00 83.88 181 ASN A CA 1
ATOM 1496 C C . ASN A 1 181 ? 35.496 5.767 -40.276 1.00 83.88 181 ASN A C 1
ATOM 1498 O O . ASN A 1 181 ? 36.200 5.674 -41.286 1.00 83.88 181 ASN A O 1
ATOM 1502 N N . ASN A 1 182 ? 34.166 5.796 -40.349 1.00 81.00 182 ASN A N 1
ATOM 1503 C CA . ASN A 1 182 ? 33.451 5.747 -41.618 1.00 81.00 182 ASN A CA 1
ATOM 1504 C C . ASN A 1 182 ? 33.600 7.064 -42.398 1.00 81.00 182 ASN A C 1
ATOM 1506 O O . ASN A 1 182 ? 33.817 7.045 -43.612 1.00 81.00 182 ASN A O 1
ATOM 1510 N N . ASP A 1 183 ? 33.573 8.202 -41.704 1.00 78.38 183 ASP A N 1
ATOM 1511 C CA . ASP A 1 183 ? 33.812 9.517 -42.301 1.00 78.38 183 ASP A CA 1
ATOM 1512 C C . ASP A 1 183 ? 35.212 9.604 -42.927 1.00 78.38 183 ASP A C 1
ATOM 1514 O O . ASP A 1 183 ? 35.356 10.052 -44.070 1.00 78.38 183 ASP A O 1
ATOM 1518 N N . ASP A 1 184 ? 36.246 9.091 -42.251 1.00 81.00 184 ASP A N 1
ATOM 1519 C CA . ASP A 1 184 ? 37.607 9.041 -42.801 1.00 81.00 184 ASP A CA 1
ATOM 1520 C C . ASP A 1 184 ? 37.689 8.172 -44.072 1.00 81.00 184 ASP A C 1
ATOM 1522 O O . ASP A 1 184 ? 38.351 8.545 -45.050 1.00 81.00 184 ASP A O 1
ATOM 1526 N N . TYR A 1 185 ? 36.958 7.052 -44.126 1.00 84.12 185 TYR A N 1
ATOM 1527 C CA . TYR A 1 185 ? 36.869 6.226 -45.334 1.00 84.12 185 TYR A CA 1
ATOM 1528 C C . TYR A 1 185 ? 36.260 6.993 -46.517 1.00 84.12 185 TYR A C 1
ATOM 1530 O O . TYR A 1 185 ? 36.852 7.019 -47.606 1.00 84.12 185 TYR A O 1
ATOM 1538 N N . TYR A 1 186 ? 35.114 7.655 -46.328 1.00 78.81 186 TYR A N 1
ATOM 1539 C CA . TYR A 1 186 ? 34.470 8.418 -47.403 1.00 78.81 186 TYR A CA 1
ATOM 1540 C C . TYR A 1 186 ? 35.325 9.603 -47.855 1.00 78.81 186 TYR A C 1
ATOM 1542 O O . TYR A 1 186 ? 35.481 9.823 -49.060 1.00 78.81 186 TYR A O 1
ATOM 1550 N N . VAL A 1 187 ? 35.957 10.323 -46.925 1.00 84.00 187 VAL A N 1
ATOM 1551 C CA . VAL A 1 187 ? 36.880 11.423 -47.245 1.00 84.00 187 VAL A CA 1
ATOM 1552 C C . VAL A 1 187 ? 38.070 10.918 -48.064 1.00 84.00 187 VAL A C 1
ATOM 1554 O O . VAL A 1 187 ? 38.405 11.507 -49.101 1.00 84.00 187 VAL A O 1
ATOM 1557 N N . LYS A 1 188 ? 38.690 9.802 -47.661 1.00 87.50 188 LYS A N 1
ATOM 1558 C CA . LYS A 1 188 ? 39.777 9.163 -48.422 1.00 87.50 188 LYS A CA 1
ATOM 1559 C C . LYS A 1 188 ? 39.318 8.740 -49.817 1.00 87.50 188 LYS A C 1
ATOM 1561 O O . LYS A 1 188 ? 40.024 9.007 -50.796 1.00 87.50 188 LYS A O 1
ATOM 1566 N N . ARG A 1 189 ? 38.132 8.138 -49.939 1.00 90.50 189 ARG A N 1
ATOM 1567 C CA . ARG A 1 189 ? 37.561 7.716 -51.227 1.00 90.50 189 ARG A CA 1
ATOM 1568 C C . ARG A 1 189 ? 37.298 8.904 -52.153 1.00 90.50 189 ARG A C 1
ATOM 1570 O O . ARG A 1 189 ? 37.689 8.848 -53.318 1.00 90.50 189 ARG A O 1
ATOM 1577 N N . CYS A 1 190 ? 36.721 9.990 -51.643 1.00 88.00 190 CYS A N 1
ATOM 1578 C CA . CYS A 1 190 ? 36.492 11.223 -52.400 1.00 88.00 190 CYS A CA 1
ATOM 1579 C C . CYS A 1 190 ? 37.802 11.819 -52.932 1.00 88.00 190 CYS A C 1
ATOM 1581 O O . CYS A 1 190 ? 37.897 12.125 -54.121 1.00 88.00 190 CYS A O 1
ATOM 1583 N N . ARG A 1 191 ? 38.845 11.912 -52.094 1.00 89.56 191 ARG A N 1
ATOM 1584 C CA . ARG A 1 191 ? 40.173 12.390 -52.524 1.00 89.56 191 ARG A CA 1
ATOM 1585 C C . ARG A 1 191 ? 40.785 11.501 -53.610 1.00 89.56 191 ARG A C 1
ATOM 1587 O O . ARG A 1 191 ? 41.371 12.012 -54.562 1.00 89.56 191 ARG A O 1
ATOM 1594 N N . SER A 1 192 ? 40.648 10.180 -53.488 1.00 92.56 192 SER A N 1
ATOM 1595 C CA . SER A 1 192 ? 41.134 9.227 -54.496 1.00 92.56 192 SER A CA 1
ATOM 1596 C C . SER A 1 192 ? 40.439 9.423 -55.849 1.00 92.56 192 SER A C 1
ATOM 1598 O O . SER A 1 192 ? 41.115 9.534 -56.873 1.00 92.56 192 SER A O 1
ATOM 1600 N N . LEU A 1 193 ? 39.111 9.564 -55.852 1.00 94.19 193 LEU A N 1
ATOM 1601 C CA . LEU A 1 193 ? 38.331 9.810 -57.069 1.00 94.19 193 LEU A CA 1
ATOM 1602 C C . LEU A 1 193 ? 38.650 11.169 -57.707 1.00 94.19 193 LEU A C 1
ATOM 1604 O O . LEU A 1 193 ? 38.731 11.263 -58.929 1.00 94.19 193 LEU A O 1
ATOM 1608 N N . GLN A 1 194 ? 38.879 12.214 -56.907 1.00 94.56 194 GLN A N 1
ATOM 1609 C CA . GLN A 1 194 ? 39.301 13.524 -57.415 1.00 94.56 194 GLN A CA 1
ATOM 1610 C C . GLN A 1 194 ? 40.645 13.451 -58.149 1.00 94.56 194 GLN A C 1
ATOM 1612 O O . GLN A 1 194 ? 40.773 14.009 -59.238 1.00 94.56 194 GLN A O 1
ATOM 1617 N N . ARG A 1 195 ? 41.627 12.728 -57.593 1.00 93.31 195 ARG A N 1
ATOM 1618 C CA . ARG A 1 195 ? 42.924 12.513 -58.256 1.00 93.31 195 ARG A CA 1
ATOM 1619 C C . ARG A 1 195 ? 42.763 11.747 -59.565 1.00 93.31 195 ARG A C 1
ATOM 1621 O O . ARG A 1 195 ? 43.293 12.187 -60.578 1.00 93.31 195 ARG A O 1
ATOM 1628 N N . ALA A 1 196 ? 42.004 10.651 -59.560 1.00 94.56 196 ALA A N 1
ATOM 1629 C CA . ALA A 1 196 ? 41.745 9.871 -60.770 1.00 94.56 196 ALA A CA 1
ATOM 1630 C C . ALA A 1 196 ? 41.076 10.722 -61.866 1.00 94.56 196 ALA A C 1
ATOM 1632 O O . ALA A 1 196 ? 41.507 10.695 -63.015 1.00 94.56 196 ALA A O 1
ATOM 1633 N N . ASN A 1 197 ? 40.088 11.546 -61.502 1.00 95.75 197 ASN A N 1
ATOM 1634 C CA . ASN A 1 197 ? 39.448 12.482 -62.428 1.00 95.75 197 ASN A CA 1
ATOM 1635 C C . ASN A 1 197 ? 40.421 13.520 -62.995 1.00 95.75 197 ASN A C 1
ATOM 1637 O O . ASN A 1 197 ? 40.321 13.861 -64.169 1.00 95.75 197 ASN A O 1
ATOM 1641 N N . TYR A 1 198 ? 41.349 14.036 -62.185 1.00 96.06 198 TYR A N 1
ATOM 1642 C CA . TYR A 1 198 ? 42.374 14.955 -62.678 1.00 96.06 198 TYR A CA 1
ATOM 1643 C C . TYR A 1 198 ? 43.269 14.280 -63.724 1.00 96.06 198 TYR A C 1
ATOM 1645 O O . TYR A 1 198 ? 43.446 14.836 -64.804 1.00 96.06 198 TYR A O 1
ATOM 1653 N N . VAL A 1 199 ? 43.757 13.066 -63.447 1.00 96.44 199 VAL A N 1
ATOM 1654 C CA . VAL A 1 199 ? 44.586 12.303 -64.398 1.00 96.44 199 VAL A CA 1
ATOM 1655 C C . VAL A 1 199 ? 43.832 12.028 -65.700 1.00 96.44 199 VAL A C 1
ATOM 1657 O O . VAL A 1 199 ? 44.369 12.264 -66.776 1.00 96.44 199 VAL A O 1
ATOM 1660 N N . LEU A 1 200 ? 42.569 11.599 -65.618 1.00 96.19 200 LEU A N 1
ATOM 1661 C CA . LEU A 1 200 ? 41.740 11.363 -66.805 1.00 96.19 200 LEU A CA 1
ATOM 1662 C C . LEU A 1 200 ? 41.514 12.641 -67.618 1.00 96.19 200 LEU A C 1
ATOM 1664 O O . LEU A 1 200 ? 41.546 12.594 -68.843 1.00 96.19 200 LEU A O 1
ATOM 1668 N N . LYS A 1 201 ? 41.319 13.789 -66.958 1.00 96.06 201 LYS A N 1
ATOM 1669 C CA . LYS A 1 201 ? 41.212 15.081 -67.649 1.00 96.06 201 LYS A CA 1
ATOM 1670 C C . LYS A 1 201 ? 42.495 15.442 -68.386 1.00 96.06 201 LYS A C 1
ATOM 1672 O O . LYS A 1 201 ? 42.396 15.873 -69.526 1.00 96.06 201 LYS A O 1
ATOM 1677 N N . GLN A 1 202 ? 43.660 15.251 -67.764 1.00 95.75 202 GLN A N 1
ATOM 1678 C CA . GLN A 1 202 ? 44.944 15.495 -68.428 1.00 95.75 202 GLN A CA 1
ATOM 1679 C C . GLN A 1 202 ? 45.117 14.580 -69.642 1.00 95.75 202 GLN A C 1
ATOM 1681 O O . GLN A 1 202 ? 45.362 15.072 -70.736 1.00 95.75 202 GLN A O 1
ATOM 1686 N N . ARG A 1 203 ? 44.853 13.274 -69.501 1.00 96.25 203 ARG A N 1
ATOM 1687 C CA . ARG A 1 203 ? 44.954 12.346 -70.636 1.00 96.25 203 ARG A CA 1
ATOM 1688 C C . ARG A 1 203 ? 43.970 12.672 -71.760 1.00 96.25 203 ARG A C 1
ATOM 1690 O O . ARG A 1 203 ? 44.309 12.518 -72.924 1.00 96.25 203 ARG A O 1
ATOM 1697 N N . ASN A 1 204 ? 42.760 13.125 -71.432 1.00 95.69 204 ASN A N 1
ATOM 1698 C CA . ASN A 1 204 ? 41.804 13.571 -72.445 1.00 95.69 204 ASN A CA 1
ATOM 1699 C C . ASN A 1 204 ? 42.280 14.827 -73.187 1.00 95.69 204 ASN A C 1
ATOM 1701 O O . ASN A 1 204 ? 41.995 14.951 -74.371 1.00 95.69 204 ASN A O 1
ATOM 1705 N N . LEU A 1 205 ? 42.976 15.751 -72.516 1.00 95.50 205 LEU A N 1
ATOM 1706 C CA . LEU A 1 205 ? 43.582 16.909 -73.180 1.00 95.50 205 LEU A CA 1
ATOM 1707 C C . LEU A 1 205 ? 44.675 16.460 -74.153 1.00 95.50 205 LEU A C 1
ATOM 1709 O O . LEU A 1 205 ? 44.592 16.809 -75.323 1.00 95.50 205 LEU A O 1
ATOM 1713 N N . GLU A 1 206 ? 45.604 15.613 -73.701 1.00 94.62 206 GLU A N 1
ATOM 1714 C CA . GLU A 1 206 ? 46.662 15.041 -74.551 1.00 94.62 206 GLU A CA 1
ATOM 1715 C C . GLU A 1 206 ? 46.079 14.318 -75.773 1.00 94.62 206 GLU A C 1
ATOM 1717 O O . GLU A 1 206 ? 46.504 14.548 -76.897 1.00 94.62 206 GLU A O 1
ATOM 1722 N N . LEU A 1 207 ? 45.059 13.476 -75.577 1.00 94.56 207 LEU A N 1
ATOM 1723 C CA . LEU A 1 207 ? 44.401 12.766 -76.677 1.00 94.56 207 LEU A CA 1
ATOM 1724 C C . LEU A 1 207 ? 43.723 13.720 -77.665 1.00 94.56 207 LEU A C 1
ATOM 1726 O O . LEU A 1 207 ? 43.724 13.455 -78.863 1.00 94.56 207 LEU A O 1
ATOM 1730 N N . ASN A 1 208 ? 43.125 14.811 -77.187 1.00 93.06 208 ASN A N 1
ATOM 1731 C CA . ASN A 1 208 ? 42.525 15.806 -78.072 1.00 93.06 208 ASN A CA 1
ATOM 1732 C C . ASN A 1 208 ? 43.595 16.542 -78.887 1.00 93.06 208 ASN A C 1
ATOM 1734 O O . ASN A 1 208 ? 43.379 16.768 -80.073 1.00 93.06 208 ASN A O 1
ATOM 1738 N N . GLU A 1 209 ? 44.740 16.867 -78.281 1.00 92.81 209 GLU A N 1
ATOM 1739 C CA . GLU A 1 209 ? 45.896 17.434 -78.989 1.00 92.81 209 GLU A CA 1
ATOM 1740 C C . GLU A 1 209 ? 46.422 16.455 -80.054 1.00 92.81 209 GLU A C 1
ATOM 1742 O O . GLU A 1 209 ? 46.565 16.836 -81.215 1.00 92.81 209 GLU A O 1
ATOM 1747 N N . GLU A 1 210 ? 46.596 15.174 -79.703 1.00 92.50 210 GLU A N 1
ATOM 1748 C CA . GLU A 1 210 ? 46.991 14.107 -80.639 1.00 92.50 210 GLU A CA 1
ATOM 1749 C C . GLU A 1 210 ? 46.004 13.999 -81.826 1.00 92.50 210 GLU A C 1
ATOM 1751 O O . GLU A 1 210 ? 46.415 13.897 -82.984 1.00 92.50 210 GLU A O 1
ATOM 1756 N N . ILE A 1 211 ? 44.691 14.047 -81.566 1.00 92.00 211 ILE A N 1
ATOM 1757 C CA . ILE A 1 211 ? 43.654 14.012 -82.612 1.00 92.00 211 ILE A CA 1
ATOM 1758 C C . ILE A 1 211 ? 43.727 15.256 -83.502 1.00 92.00 211 ILE A C 1
ATOM 1760 O O . ILE A 1 211 ? 43.647 15.132 -84.726 1.00 92.00 211 ILE A O 1
ATOM 1764 N N . GLU A 1 212 ? 43.869 16.446 -82.916 1.00 89.12 212 GLU A N 1
ATOM 1765 C CA . GLU A 1 212 ? 43.979 17.691 -83.675 1.00 89.12 212 GLU A CA 1
ATOM 1766 C C . GLU A 1 212 ? 45.174 17.671 -84.629 1.00 89.12 212 GLU A C 1
ATOM 1768 O O . GLU A 1 212 ? 45.023 18.041 -85.797 1.00 89.12 212 GLU A O 1
ATOM 1773 N N . ASP A 1 213 ? 46.332 17.207 -84.164 1.00 87.69 213 ASP A N 1
ATOM 1774 C CA . ASP A 1 213 ? 47.538 17.079 -84.983 1.00 87.69 213 ASP A CA 1
ATOM 1775 C C . ASP A 1 213 ? 47.336 16.092 -86.139 1.00 87.69 213 ASP A C 1
ATOM 1777 O O . ASP A 1 213 ? 47.723 16.378 -87.275 1.00 87.69 213 ASP A O 1
ATOM 1781 N N . HIS A 1 214 ? 46.653 14.972 -85.891 1.00 78.88 214 HIS A N 1
ATOM 1782 C CA . HIS A 1 214 ? 46.312 14.005 -86.936 1.00 78.88 214 HIS A CA 1
ATOM 1783 C C . HIS A 1 214 ? 45.291 14.528 -87.953 1.00 78.88 214 HIS A C 1
ATOM 1785 O O . HIS A 1 214 ? 45.353 14.147 -89.117 1.00 78.88 214 HIS A O 1
ATOM 1791 N N . THR A 1 215 ? 44.363 15.400 -87.554 1.00 82.19 215 THR A N 1
ATOM 1792 C CA . THR A 1 215 ? 43.390 16.011 -88.483 1.00 82.19 215 THR A CA 1
ATOM 1793 C C . THR A 1 215 ? 43.956 17.159 -89.326 1.00 82.19 215 THR A C 1
ATOM 1795 O O . THR A 1 215 ? 43.300 17.588 -90.274 1.00 82.19 215 THR A O 1
ATOM 1798 N N . LYS A 1 216 ? 45.148 17.672 -88.988 1.00 71.62 216 LYS A N 1
ATOM 1799 C CA . LYS A 1 216 ? 45.841 18.757 -89.709 1.00 71.62 216 LYS A CA 1
ATOM 1800 C C . LYS A 1 216 ? 46.871 18.251 -90.742 1.00 71.62 216 LYS A C 1
ATOM 1802 O O . LYS A 1 216 ? 47.427 19.085 -91.458 1.00 71.62 216 LYS A O 1
ATOM 1807 N N . GLN A 1 217 ? 47.131 16.940 -90.812 1.00 54.56 217 GLN A N 1
ATOM 1808 C CA . GLN A 1 217 ? 47.958 16.273 -91.838 1.00 54.56 217 GLN A CA 1
ATOM 1809 C C . GLN A 1 217 ? 47.115 15.828 -93.036 1.00 54.56 217 GLN A C 1
ATOM 1811 O O . GLN A 1 217 ? 47.650 15.898 -94.165 1.00 54.56 217 GLN A O 1
#

Foldseek 3Di:
DDDDDDPDDDDWDADPVGWTAAPPDRDTHNDPVVSVVCCCPPPVVVVVVVVVVVVCVVVCVVVVCPPLNVVLVVLVVVLVVLVVVCVVCVVVVVVPDPVVVVSVVVNVVSVVVNVVSVVVVVVVVVVVVVVVVVVVVVVVVVVVVVVVVVVVVVVVVVVVVVVVVVVVVVVVVVVVVVVVVVVVVVVVVVVVVVVVVVVVVVVVVVVVVVVVVVVVD

pLDDT: mean 79.86, std 16.81, range [32.59, 98.44]

Organism: NCBI:txid1348616

InterPro domains:
  IPR013087 Zinc finger C2H2-type [PS00028] (22-43)
  IPR013087 Zinc finger C2H2-type [PS50157] (20-48)